Protein AF-A0A3M6T782-F1 (afdb_monomer_lite)

Secondary structure (DSSP, 8-state):
-EEE-SSTT-EEEPPSBSEE--S-TTT-SSPEEPPTTEEB-GGGPSP-SGGG-EEPPTTB-SSS--TTSSSPBPTTEE-SBTTS--EE-TTTTEEEETTEEEEPTTEE---S-HHHHHHHHHHHHHHHSSS---STTTSB--SPPPPPEE-SSGGGB--TTT-PBPTTEESGGG-EEPTT--EETTEE-

pLDDT: mean 90.18, std 8.85, range [59.91, 96.88]

Radius of gyration: 21.91 Å; chains: 1; bounding box: 49×31×63 Å

Structure (mmCIF, N/CA/C/O backbone):
data_AF-A0A3M6T782-F1
#
_entry.id   AF-A0A3M6T782-F1
#
loop_
_atom_site.group_PDB
_atom_site.id
_atom_site.type_symbol
_atom_site.label_atom_id
_atom_site.label_alt_id
_atom_site.label_comp_id
_atom_site.label_asym_id
_atom_site.label_entity_id
_atom_site.label_seq_id
_atom_site.pdbx_PDB_ins_code
_atom_site.Cartn_x
_atom_site.Cartn_y
_atom_site.Cartn_z
_atom_site.occupancy
_atom_site.B_iso_or_equiv
_atom_site.auth_seq_id
_atom_site.auth_comp_id
_atom_site.auth_asym_id
_atom_site.auth_atom_id
_atom_site.pdbx_PDB_model_num
ATOM 1 N N . MET A 1 1 ? 19.324 5.321 -19.721 1.00 62.50 1 MET A N 1
ATOM 2 C CA . MET A 1 1 ? 19.193 4.826 -21.095 1.00 62.50 1 MET A CA 1
ATOM 3 C C . MET A 1 1 ? 17.767 5.083 -21.486 1.00 62.50 1 MET A C 1
ATOM 5 O O . MET A 1 1 ? 16.878 4.833 -20.679 1.00 62.50 1 MET A O 1
ATOM 9 N N . PHE A 1 2 ? 17.601 5.676 -22.660 1.00 64.88 2 PHE A N 1
ATOM 10 C CA . PHE A 1 2 ? 16.406 6.407 -23.027 1.00 64.88 2 PHE A CA 1
ATOM 11 C C . PHE A 1 2 ? 15.842 5.872 -24.347 1.00 64.88 2 PHE A C 1
ATOM 13 O O . PHE A 1 2 ? 16.608 5.428 -25.202 1.00 64.88 2 PHE A O 1
ATOM 20 N N . ILE A 1 3 ? 14.527 5.941 -24.513 1.00 69.62 3 ILE A N 1
ATOM 21 C CA . ILE A 1 3 ? 13.814 5.717 -25.773 1.00 69.62 3 ILE A CA 1
ATOM 22 C C . ILE A 1 3 ? 13.541 7.070 -26.455 1.00 69.62 3 ILE A C 1
ATOM 24 O O . ILE A 1 3 ? 13.315 8.060 -25.757 1.00 69.62 3 ILE A O 1
ATOM 28 N N . PRO A 1 4 ? 13.551 7.166 -27.792 1.00 64.81 4 PRO A N 1
ATOM 29 C CA . PRO A 1 4 ? 13.206 8.386 -28.497 1.00 64.81 4 PRO A CA 1
ATOM 30 C C . PRO A 1 4 ? 11.745 8.745 -28.211 1.00 64.81 4 PRO A C 1
ATOM 32 O O . PRO A 1 4 ? 10.839 7.912 -28.255 1.00 64.81 4 PRO A O 1
ATOM 35 N N . GLY A 1 5 ? 11.530 10.008 -27.873 1.00 60.81 5 GLY A N 1
ATOM 36 C CA . GLY A 1 5 ? 10.229 10.609 -27.658 1.00 60.81 5 GLY A CA 1
ATOM 37 C C . GLY A 1 5 ? 9.536 10.967 -28.978 1.00 60.81 5 GLY A C 1
ATOM 38 O O . GLY A 1 5 ? 10.045 10.695 -30.062 1.00 60.81 5 GLY A O 1
ATOM 39 N N . PRO A 1 6 ? 8.366 11.625 -28.907 1.00 66.50 6 PRO A N 1
ATOM 40 C CA . PRO A 1 6 ? 7.615 12.058 -30.090 1.00 66.50 6 PRO A CA 1
ATOM 41 C C . PRO A 1 6 ? 8.369 13.083 -30.957 1.00 66.50 6 PRO A C 1
ATOM 43 O O . PRO A 1 6 ? 7.995 13.294 -32.105 1.00 66.50 6 PRO A O 1
ATOM 46 N N . ASN A 1 7 ? 9.429 13.699 -30.423 1.00 63.97 7 ASN A N 1
ATOM 47 C CA . ASN A 1 7 ? 10.372 14.538 -31.154 1.00 63.97 7 ASN A CA 1
ATOM 48 C C . ASN A 1 7 ? 11.719 13.785 -31.260 1.00 63.97 7 ASN A C 1
ATOM 50 O O . ASN A 1 7 ? 12.195 13.320 -30.220 1.00 63.97 7 ASN A O 1
ATOM 54 N N . PRO A 1 8 ? 12.340 13.665 -32.452 1.00 61.78 8 PRO A N 1
ATOM 55 C CA . PRO A 1 8 ? 13.614 12.960 -32.656 1.00 61.78 8 PRO A CA 1
ATOM 56 C C . PRO A 1 8 ? 14.794 13.455 -31.801 1.00 61.78 8 PRO A C 1
ATOM 58 O O . PRO A 1 8 ? 15.768 12.721 -31.657 1.00 61.78 8 PRO A O 1
ATOM 61 N N . GLU A 1 9 ? 14.716 14.649 -31.208 1.00 64.38 9 GLU A N 1
ATOM 62 C CA . GLU A 1 9 ? 15.752 15.179 -30.305 1.00 64.38 9 GLU A CA 1
ATOM 63 C C . GLU A 1 9 ? 15.526 14.852 -28.818 1.00 64.38 9 GLU A C 1
ATOM 65 O O . GLU A 1 9 ? 16.412 15.067 -27.992 1.00 64.38 9 GLU A O 1
ATOM 70 N N . ILE A 1 10 ? 14.354 14.328 -28.444 1.00 72.62 10 ILE A N 1
ATOM 71 C CA . ILE A 1 10 ? 14.005 14.081 -27.041 1.00 72.62 10 ILE A CA 1
ATOM 72 C C . ILE A 1 10 ? 14.123 12.597 -26.732 1.00 72.62 10 ILE A C 1
ATOM 74 O O . ILE A 1 10 ? 13.557 11.752 -27.411 1.00 72.62 10 ILE A O 1
ATOM 78 N N . CYS A 1 11 ? 14.817 12.290 -25.647 1.00 75.19 11 CYS A N 1
ATOM 79 C CA . CYS A 1 11 ? 15.000 10.956 -25.102 1.00 75.19 11 CYS A CA 1
ATOM 80 C C . CYS A 1 11 ? 14.198 10.829 -23.794 1.00 75.19 11 CYS A C 1
ATOM 82 O O . CYS A 1 11 ? 14.231 11.730 -22.960 1.00 75.19 11 CYS A O 1
ATOM 84 N N . ARG A 1 12 ? 13.463 9.730 -23.604 1.00 81.75 12 ARG A N 1
ATOM 85 C CA . ARG A 1 12 ? 12.643 9.435 -22.418 1.00 81.75 12 ARG A CA 1
ATOM 86 C C . ARG A 1 12 ? 13.185 8.227 -21.675 1.00 81.75 12 ARG A C 1
ATOM 88 O O . ARG A 1 12 ? 13.503 7.221 -22.296 1.00 81.75 12 ARG A O 1
ATOM 95 N N . ASP A 1 13 ? 13.274 8.310 -20.357 1.00 86.00 13 ASP A N 1
ATOM 96 C CA . ASP A 1 13 ? 13.718 7.179 -19.546 1.00 86.00 13 ASP A CA 1
ATOM 97 C C . ASP A 1 13 ? 12.706 6.035 -19.569 1.00 86.00 13 ASP A C 1
ATOM 99 O O . ASP A 1 13 ? 11.493 6.256 -19.544 1.00 86.00 13 ASP A O 1
ATOM 103 N N . CYS A 1 14 ? 13.214 4.801 -19.565 1.00 89.31 14 CYS A N 1
ATOM 104 C CA . CYS A 1 14 ? 12.364 3.654 -19.280 1.00 89.31 14 CYS A CA 1
ATOM 105 C C . CYS A 1 14 ? 11.928 3.676 -17.812 1.00 89.31 14 CYS A C 1
ATOM 107 O O . CYS A 1 14 ? 12.768 3.901 -16.931 1.00 89.31 14 CYS A O 1
ATOM 109 N N . PRO A 1 15 ? 10.639 3.422 -17.533 1.00 90.38 15 PRO A N 1
ATOM 110 C CA . PRO A 1 15 ? 10.158 3.358 -16.164 1.00 90.38 15 PRO A CA 1
ATOM 111 C C . PRO A 1 15 ? 10.833 2.189 -15.420 1.00 90.38 15 PRO A C 1
ATOM 113 O O . PRO A 1 15 ? 11.136 1.166 -16.037 1.00 90.38 15 PRO A O 1
ATOM 116 N N . PRO A 1 16 ? 11.081 2.306 -14.103 1.00 90.44 16 PRO A N 1
ATOM 117 C CA . PRO A 1 16 ? 11.416 1.148 -13.275 1.00 90.44 16 PRO A CA 1
ATOM 118 C C . PRO A 1 16 ? 10.275 0.117 -13.254 1.00 90.44 16 PRO A C 1
ATOM 120 O O . PRO A 1 16 ? 9.164 0.382 -13.713 1.00 90.44 16 PRO A O 1
ATOM 123 N N . GLY A 1 17 ? 10.552 -1.061 -12.693 1.00 93.81 17 GLY A N 1
ATOM 124 C CA . GLY A 1 17 ? 9.641 -2.204 -12.740 1.00 93.81 17 GLY A CA 1
ATOM 125 C C . GLY A 1 17 ? 9.988 -3.134 -13.899 1.00 93.81 17 GLY A C 1
ATOM 126 O O . GLY A 1 17 ? 11.148 -3.429 -14.144 1.00 93.81 17 GLY A O 1
ATOM 127 N N . GLY A 1 18 ? 9.010 -3.619 -14.641 1.00 95.19 18 GLY A N 1
ATOM 128 C CA . GLY A 1 18 ? 9.182 -4.599 -15.710 1.00 95.19 18 GLY A CA 1
ATOM 129 C C . GLY A 1 18 ? 9.855 -4.094 -16.991 1.00 95.19 18 GLY A C 1
ATOM 130 O O . GLY A 1 18 ? 9.708 -4.755 -18.014 1.00 95.19 18 GLY A O 1
ATOM 131 N N . PHE A 1 19 ? 10.558 -2.960 -17.000 1.00 94.62 19 PHE A N 1
ATOM 132 C CA . PHE A 1 19 ? 11.056 -2.352 -18.237 1.00 94.62 19 PHE A CA 1
ATOM 133 C C . PHE A 1 19 ? 12.549 -2.015 -18.197 1.00 94.62 19 PHE A C 1
ATOM 135 O O . PHE A 1 19 ? 13.076 -1.534 -17.197 1.00 94.62 19 PHE A O 1
ATOM 142 N N . TYR A 1 20 ? 13.227 -2.227 -19.324 1.00 93.31 20 TYR A N 1
ATOM 143 C CA . TYR A 1 20 ? 14.623 -1.844 -19.543 1.00 93.31 20 TYR A CA 1
ATOM 144 C C . TYR A 1 20 ? 14.846 -1.423 -21.004 1.00 93.31 20 TYR A C 1
ATOM 146 O O . TYR A 1 20 ? 14.008 -1.666 -21.871 1.00 93.31 20 TYR A O 1
ATOM 154 N N . SER A 1 21 ? 15.986 -0.806 -21.307 1.00 89.94 21 SER A N 1
ATOM 155 C CA . SER A 1 21 ? 16.424 -0.586 -22.689 1.00 89.94 21 SER A CA 1
ATOM 156 C C . SER A 1 21 ? 17.926 -0.792 -22.812 1.00 89.94 21 SER A C 1
ATOM 158 O O . SER A 1 21 ? 18.689 -0.214 -22.050 1.00 89.94 21 SER A O 1
ATOM 160 N N . ASP A 1 22 ? 18.332 -1.612 -23.778 1.00 84.81 22 ASP A N 1
ATOM 161 C CA . ASP A 1 22 ? 19.721 -1.947 -24.133 1.00 84.81 22 ASP A CA 1
ATOM 162 C C . ASP A 1 22 ? 20.098 -1.460 -25.550 1.00 84.81 22 ASP A C 1
ATOM 164 O O . ASP A 1 22 ? 21.185 -1.741 -26.052 1.00 84.81 22 ASP A O 1
ATOM 168 N N . SER A 1 23 ? 19.181 -0.754 -26.218 1.00 78.12 23 SER A N 1
ATOM 169 C CA . SER A 1 23 ? 19.285 -0.334 -27.616 1.00 78.12 23 SER A CA 1
ATOM 170 C C . SER A 1 23 ? 19.577 1.163 -27.728 1.00 78.12 23 SER A C 1
ATOM 172 O O . SER A 1 23 ? 19.031 1.962 -26.969 1.00 78.12 23 SER A O 1
ATOM 174 N N . LEU A 1 24 ? 20.419 1.571 -28.683 1.00 67.75 24 LEU A N 1
ATOM 175 C CA . LEU A 1 24 ? 20.740 2.990 -28.871 1.00 67.75 24 LEU A CA 1
ATOM 176 C C . LEU A 1 24 ? 19.460 3.829 -29.074 1.00 67.75 24 LEU A C 1
ATOM 178 O O . LEU A 1 24 ? 18.544 3.369 -29.762 1.00 67.75 24 LEU A O 1
ATOM 182 N N . PRO A 1 25 ? 19.402 5.062 -28.534 1.00 60.88 25 PRO A N 1
ATOM 183 C CA . PRO A 1 25 ? 18.188 5.886 -28.507 1.00 60.88 25 PRO A CA 1
ATOM 184 C C . PRO A 1 25 ? 17.596 6.203 -29.888 1.00 60.88 25 PRO A C 1
ATOM 186 O O . PRO A 1 25 ? 16.431 6.557 -29.977 1.00 60.88 25 PRO A O 1
ATOM 189 N N . TYR A 1 26 ? 18.351 6.045 -30.978 1.00 59.91 26 TYR A N 1
ATOM 190 C CA . TYR A 1 26 ? 17.833 6.213 -32.341 1.00 59.91 26 TYR A CA 1
ATOM 191 C C . TYR A 1 26 ? 17.052 4.989 -32.866 1.00 59.91 26 TYR A C 1
ATOM 193 O O . TYR A 1 26 ? 16.282 5.102 -33.815 1.00 59.91 26 TYR A O 1
ATOM 201 N N . VAL A 1 27 ? 17.248 3.807 -32.273 1.00 60.53 27 VAL A N 1
ATOM 202 C CA . VAL A 1 27 ? 16.854 2.521 -32.877 1.00 60.53 27 VAL A CA 1
ATOM 203 C C . VAL A 1 27 ? 15.519 1.997 -32.345 1.00 60.53 27 VAL A C 1
ATOM 205 O O . VAL A 1 27 ? 14.752 1.406 -33.101 1.00 60.53 27 VAL A O 1
ATOM 208 N N . ALA A 1 28 ? 15.217 2.199 -31.062 1.00 66.94 28 ALA A N 1
ATOM 209 C CA . ALA A 1 28 ? 14.085 1.542 -30.406 1.00 66.94 28 ALA A CA 1
ATOM 210 C C . ALA A 1 28 ? 13.128 2.553 -29.779 1.00 66.94 28 ALA A C 1
ATOM 212 O O . ALA A 1 28 ? 13.519 3.251 -28.856 1.00 66.94 28 ALA A O 1
ATOM 213 N N . ARG A 1 29 ? 11.869 2.590 -30.241 1.00 72.50 29 ARG A N 1
ATOM 214 C CA . ARG A 1 29 ? 10.813 3.500 -29.747 1.00 72.50 29 ARG A CA 1
ATOM 215 C C . ARG A 1 29 ? 10.153 3.060 -28.439 1.00 72.50 29 ARG A C 1
ATOM 217 O O . ARG A 1 29 ? 9.409 3.834 -27.849 1.00 72.50 29 ARG A O 1
ATOM 224 N N . GLU A 1 30 ? 10.415 1.836 -27.994 1.00 81.88 30 GLU A N 1
ATOM 225 C CA . GLU A 1 30 ? 9.747 1.224 -26.847 1.00 81.88 30 GLU A CA 1
ATOM 226 C C . GLU A 1 30 ? 10.756 0.559 -25.912 1.00 81.88 30 GLU A C 1
ATOM 228 O O . GLU A 1 30 ? 11.800 0.059 -26.341 1.00 81.88 30 GLU A O 1
ATOM 233 N N . CYS A 1 31 ? 10.434 0.551 -24.619 1.00 90.06 31 CYS A N 1
ATOM 234 C CA . CYS A 1 31 ? 11.213 -0.172 -23.624 1.00 90.06 31 CYS A CA 1
ATOM 235 C C . CYS A 1 31 ? 10.966 -1.674 -23.754 1.00 90.06 31 CYS A C 1
ATOM 237 O O . CYS A 1 31 ? 9.827 -2.127 -23.885 1.00 90.06 31 CYS A O 1
ATOM 239 N N . LYS A 1 32 ? 12.037 -2.457 -23.661 1.00 92.62 32 LYS A N 1
ATOM 240 C CA . LYS A 1 32 ? 11.955 -3.914 -23.600 1.00 92.62 32 LYS A CA 1
ATOM 241 C C . LYS A 1 32 ? 11.385 -4.348 -22.254 1.00 92.62 32 LYS A C 1
ATOM 243 O O . LYS A 1 32 ? 11.555 -3.671 -21.240 1.00 92.62 32 LYS A O 1
ATOM 248 N N . ARG A 1 33 ? 10.719 -5.501 -22.253 1.00 94.88 33 ARG A N 1
ATOM 249 C CA . ARG A 1 33 ? 10.122 -6.100 -21.057 1.00 94.88 33 ARG A CA 1
ATOM 250 C C . ARG A 1 33 ? 11.125 -7.013 -20.369 1.00 94.88 33 ARG A C 1
ATOM 252 O O . ARG A 1 33 ? 11.718 -7.871 -21.020 1.00 94.88 33 ARG A O 1
ATOM 259 N N . CYS A 1 34 ? 11.272 -6.860 -19.060 1.00 96.00 34 CYS A N 1
ATOM 260 C CA . CYS A 1 34 ? 11.926 -7.867 -18.237 1.00 96.00 34 CYS A CA 1
ATOM 261 C C . CYS A 1 34 ? 11.173 -9.208 -18.343 1.00 96.00 34 CYS A C 1
ATOM 263 O O . CYS A 1 34 ? 9.943 -9.202 -18.486 1.00 96.00 34 CYS A O 1
ATOM 265 N N . PRO A 1 35 ? 11.880 -10.351 -18.260 1.00 96.69 35 PRO A N 1
ATOM 266 C CA . PRO A 1 35 ? 11.246 -11.661 -18.127 1.00 96.69 35 PRO A CA 1
ATOM 267 C C . PRO A 1 35 ? 10.259 -11.709 -16.953 1.00 96.69 35 PRO A C 1
ATOM 269 O O . PRO A 1 35 ? 10.429 -10.990 -15.963 1.00 96.69 35 PRO A O 1
ATOM 272 N N . ASN A 1 36 ? 9.252 -12.580 -17.030 1.00 96.88 36 ASN A N 1
ATOM 273 C CA . ASN A 1 36 ? 8.342 -12.809 -15.906 1.00 96.88 36 ASN A CA 1
ATOM 274 C C . ASN A 1 36 ? 9.126 -13.199 -14.642 1.00 96.88 36 ASN A C 1
ATOM 276 O O . ASN A 1 36 ? 10.161 -13.863 -14.725 1.00 96.88 36 ASN A O 1
ATOM 280 N N . GLY A 1 37 ? 8.660 -12.727 -13.485 1.00 96.00 37 GLY A N 1
ATOM 281 C CA . GLY A 1 37 ? 9.366 -12.908 -12.216 1.00 96.00 37 GLY A CA 1
ATOM 282 C C . GLY A 1 37 ? 10.573 -12.004 -12.018 1.00 96.00 37 GLY A C 1
ATOM 283 O O . GLY A 1 37 ? 11.351 -12.225 -11.087 1.00 96.00 37 GLY A O 1
ATOM 284 N N . SER A 1 38 ? 10.758 -11.000 -12.877 1.00 96.62 38 SER A N 1
ATOM 285 C CA . SER A 1 38 ? 11.862 -10.057 -12.757 1.00 96.62 38 SER A CA 1
ATOM 286 C C . SER A 1 38 ? 11.462 -8.606 -13.020 1.00 96.62 38 SER A C 1
ATOM 288 O O . SER A 1 38 ? 10.481 -8.310 -13.705 1.00 96.62 38 SER A O 1
ATOM 290 N N . TYR A 1 39 ? 12.233 -7.689 -12.439 1.00 96.25 39 TYR A N 1
ATOM 291 C CA . TYR A 1 39 ? 11.986 -6.253 -12.472 1.00 96.25 39 TYR A CA 1
ATOM 292 C C . TYR A 1 39 ? 13.286 -5.455 -12.282 1.00 96.25 39 TYR A C 1
ATOM 294 O O . TYR A 1 39 ? 14.279 -5.943 -11.746 1.00 96.25 39 TYR A O 1
ATOM 302 N N . VAL A 1 40 ? 13.279 -4.195 -12.691 1.00 95.50 40 VAL A N 1
ATOM 303 C CA . VAL A 1 40 ? 14.309 -3.192 -12.442 1.00 95.50 40 VAL A CA 1
ATOM 304 C C . VAL A 1 40 ? 13.955 -2.437 -11.164 1.00 95.50 40 VAL A C 1
ATOM 306 O O . VAL A 1 40 ? 12.924 -1.765 -11.085 1.00 95.50 40 VAL A O 1
ATOM 309 N N . ALA A 1 41 ? 14.833 -2.527 -10.165 1.00 92.25 41 ALA A N 1
ATOM 310 C CA . ALA A 1 41 ? 14.671 -1.841 -8.886 1.00 92.25 41 ALA A CA 1
ATOM 311 C C . ALA A 1 41 ? 14.700 -0.310 -9.028 1.00 92.25 41 ALA A C 1
ATOM 313 O O . ALA A 1 41 ? 15.352 0.233 -9.920 1.00 92.25 41 ALA A O 1
ATOM 314 N N . TYR A 1 42 ? 14.059 0.396 -8.090 1.00 90.38 42 TYR A N 1
ATOM 315 C CA . TYR A 1 42 ? 13.926 1.858 -8.127 1.00 90.38 42 TYR A CA 1
ATOM 316 C C . TYR A 1 42 ? 15.268 2.595 -8.278 1.00 90.38 42 TYR A C 1
ATOM 318 O O . TYR A 1 42 ? 15.395 3.488 -9.109 1.00 90.38 42 TYR A O 1
ATOM 326 N N . HIS A 1 43 ? 16.296 2.180 -7.535 1.00 87.88 43 HIS A N 1
ATOM 327 C CA . HIS A 1 43 ? 17.633 2.790 -7.560 1.00 87.88 43 HIS A CA 1
ATOM 328 C C . HIS A 1 43 ? 18.464 2.429 -8.8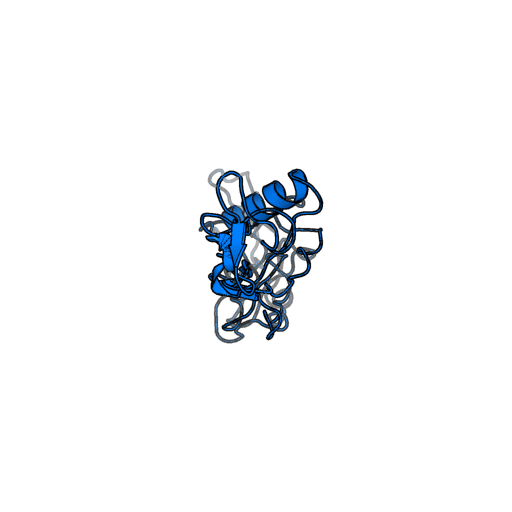05 1.00 87.88 43 HIS A C 1
ATOM 330 O O . HIS A 1 43 ? 19.544 2.978 -9.005 1.00 87.88 43 HIS A O 1
ATOM 336 N N . LYS A 1 44 ? 17.983 1.497 -9.637 1.00 87.56 44 LYS A N 1
ATOM 337 C CA . LYS A 1 44 ? 18.608 1.118 -10.913 1.00 87.56 44 LYS A CA 1
ATOM 338 C C . LYS A 1 44 ? 17.901 1.723 -12.118 1.00 87.56 44 LYS A C 1
ATOM 340 O O . LYS A 1 44 ? 18.221 1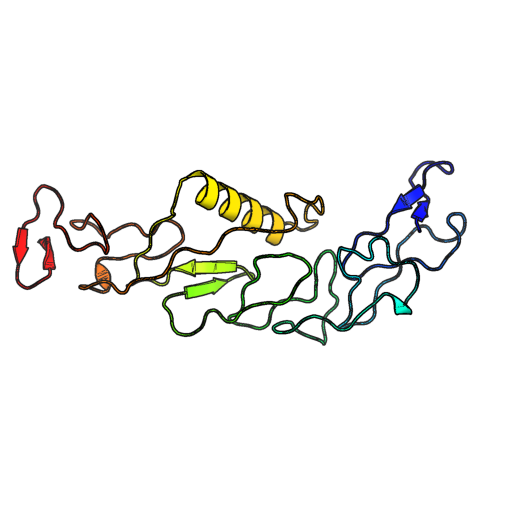.370 -13.249 1.00 87.56 44 LYS A O 1
ATOM 345 N N . LYS A 1 45 ? 16.943 2.626 -11.893 1.00 85.56 45 LYS A N 1
ATOM 346 C CA . LYS A 1 45 ? 16.260 3.320 -12.978 1.00 85.56 45 LYS A CA 1
ATOM 347 C C . LYS A 1 45 ? 17.212 4.303 -13.680 1.00 85.56 45 LYS A C 1
ATOM 349 O O . LYS A 1 45 ? 17.972 4.998 -13.004 1.00 85.56 45 LYS A O 1
ATOM 354 N N . PRO A 1 46 ? 17.149 4.413 -15.012 1.00 88.50 46 PRO A N 1
ATOM 355 C CA . PRO A 1 46 ? 16.517 3.473 -15.946 1.00 88.50 46 PRO A CA 1
ATOM 356 C C . PRO A 1 46 ? 17.358 2.192 -16.114 1.00 88.50 46 PRO A C 1
ATOM 358 O O . PRO A 1 46 ? 18.588 2.267 -16.194 1.00 88.50 46 PRO A O 1
ATOM 361 N N . GLY A 1 47 ? 16.704 1.035 -16.258 1.00 89.56 47 GLY A N 1
ATOM 362 C CA . GLY A 1 47 ? 17.392 -0.222 -16.576 1.00 89.56 47 GLY A CA 1
ATOM 363 C C . GLY A 1 47 ? 18.049 -0.157 -17.956 1.00 89.56 47 GLY A C 1
ATOM 364 O O . GLY A 1 47 ? 17.403 0.237 -18.929 1.00 89.56 47 GLY A O 1
ATOM 365 N N . LYS A 1 48 ? 19.334 -0.518 -18.045 1.00 90.56 48 LYS A N 1
ATOM 366 C CA . LYS A 1 48 ? 20.169 -0.363 -19.253 1.00 90.56 48 LYS A CA 1
ATOM 367 C C . LYS A 1 48 ? 20.467 -1.689 -19.958 1.00 90.56 48 LYS A C 1
ATOM 369 O O . LYS A 1 48 ? 21.103 -1.716 -21.007 1.00 90.56 48 LYS A O 1
ATOM 374 N N . SER A 1 49 ? 20.079 -2.802 -19.347 1.00 91.50 49 SER A N 1
ATOM 375 C CA . SER A 1 49 ? 20.348 -4.154 -19.823 1.00 91.50 49 SER A CA 1
ATOM 376 C C . SER A 1 49 ? 19.339 -5.126 -19.227 1.00 91.50 49 SER A C 1
ATOM 378 O O . SER A 1 49 ? 18.822 -4.896 -18.135 1.00 91.50 49 SER A O 1
ATOM 380 N N . VAL A 1 50 ? 19.124 -6.264 -19.890 1.00 92.19 50 VAL A N 1
ATOM 381 C CA . VAL A 1 50 ? 18.352 -7.380 -19.320 1.00 92.19 50 VAL A CA 1
ATOM 382 C C . VAL A 1 50 ? 18.943 -7.868 -17.990 1.00 92.19 50 VAL A C 1
ATOM 384 O O . VAL A 1 50 ? 18.223 -8.356 -17.130 1.00 92.19 50 VAL A O 1
ATOM 387 N N . LEU A 1 51 ? 20.250 -7.677 -17.776 1.00 93.06 51 LEU A N 1
ATOM 388 C CA . LEU A 1 51 ? 20.940 -8.035 -16.531 1.00 93.06 51 LEU A CA 1
ATOM 389 C C . LEU A 1 51 ? 20.557 -7.135 -15.342 1.00 93.06 51 LEU A C 1
ATOM 391 O O . LEU A 1 51 ? 20.818 -7.493 -14.183 1.00 93.06 51 LEU A O 1
ATOM 395 N N . ASP A 1 52 ? 19.948 -5.976 -15.610 1.00 94.44 52 ASP A N 1
ATOM 396 C CA . ASP A 1 52 ? 19.389 -5.099 -14.581 1.00 94.44 52 ASP A CA 1
ATOM 397 C C . ASP A 1 52 ? 18.034 -5.599 -14.070 1.00 94.44 52 ASP A C 1
ATOM 399 O O . ASP A 1 52 ? 17.650 -5.230 -12.959 1.00 94.44 52 ASP A O 1
ATOM 403 N N . CYS A 1 53 ? 17.357 -6.481 -14.818 1.00 95.19 53 CYS A N 1
ATOM 404 C CA . CYS A 1 53 ? 16.181 -7.200 -14.343 1.00 95.19 53 CYS A CA 1
ATOM 405 C C . CYS A 1 53 ? 16.616 -8.188 -13.250 1.00 95.19 53 CYS A C 1
ATOM 407 O O . CYS A 1 53 ? 17.343 -9.154 -13.492 1.00 95.19 53 CYS A O 1
ATOM 409 N N . LYS A 1 54 ? 16.207 -7.916 -12.014 1.00 94.81 54 LYS A N 1
ATOM 410 C CA . LYS A 1 54 ? 16.437 -8.763 -10.844 1.00 94.81 54 LYS A CA 1
ATOM 411 C C . LYS A 1 54 ? 15.189 -9.550 -10.514 1.00 94.81 54 LYS A C 1
ATOM 413 O O . LYS A 1 54 ? 14.088 -9.119 -10.836 1.00 94.81 54 LYS A O 1
ATOM 418 N N . THR A 1 55 ? 15.375 -10.691 -9.862 1.00 95.88 55 THR A N 1
ATOM 419 C CA . THR A 1 55 ? 14.273 -11.508 -9.356 1.00 95.88 55 THR A CA 1
ATOM 420 C C . THR A 1 55 ? 13.350 -10.665 -8.491 1.00 95.88 55 THR A C 1
ATOM 422 O O . THR A 1 55 ? 13.813 -9.828 -7.710 1.00 95.88 55 THR A O 1
ATOM 425 N N . CYS A 1 56 ? 12.052 -10.884 -8.650 1.00 96.00 56 CYS A N 1
ATOM 426 C CA . CYS A 1 56 ? 11.048 -10.188 -7.877 1.00 96.00 56 CYS A CA 1
ATOM 427 C C . CYS A 1 56 ? 11.205 -10.417 -6.365 1.00 96.00 56 CYS A C 1
ATOM 429 O O . CYS A 1 56 ? 11.730 -11.448 -5.933 1.00 96.00 56 CYS A O 1
ATOM 431 N N . PRO A 1 57 ? 10.841 -9.407 -5.559 1.00 95.81 57 PRO A N 1
ATOM 432 C CA . PRO A 1 57 ? 11.117 -9.411 -4.132 1.00 95.81 57 PRO A CA 1
ATOM 433 C C . PRO A 1 57 ? 10.233 -10.420 -3.385 1.00 95.81 57 PRO A C 1
ATOM 435 O O . PRO A 1 57 ? 9.251 -10.938 -3.912 1.00 95.81 57 PRO A O 1
ATOM 438 N N . LEU A 1 58 ? 10.578 -10.708 -2.130 1.00 95.31 58 LEU A N 1
ATOM 439 C CA . LEU A 1 58 ? 9.805 -11.632 -1.297 1.00 95.31 58 LEU A CA 1
ATOM 440 C C . LEU A 1 58 ? 8.343 -11.174 -1.147 1.00 95.31 58 LEU A C 1
ATOM 442 O O . LEU A 1 58 ? 8.052 -9.977 -1.160 1.00 95.31 58 LEU A O 1
ATOM 446 N N . GLY A 1 59 ? 7.431 -12.137 -1.005 1.00 94.81 59 GLY A N 1
ATOM 447 C CA . GLY A 1 59 ? 5.996 -11.863 -0.890 1.00 94.81 59 GLY A CA 1
ATOM 448 C C . GLY A 1 59 ? 5.301 -11.530 -2.218 1.00 94.81 59 GLY A C 1
ATOM 449 O O . GLY A 1 59 ? 4.149 -11.103 -2.192 1.00 94.81 59 GLY A O 1
ATOM 450 N N . THR A 1 60 ? 5.972 -11.707 -3.364 1.00 96.31 60 THR A N 1
ATOM 451 C CA . THR A 1 60 ? 5.414 -11.446 -4.705 1.00 96.31 60 THR A CA 1
ATOM 452 C C . THR A 1 60 ? 5.316 -12.705 -5.568 1.00 96.31 60 THR A C 1
ATOM 454 O O . THR A 1 60 ? 6.017 -13.690 -5.331 1.00 96.31 60 THR A O 1
ATOM 457 N N . GLU A 1 61 ? 4.443 -12.669 -6.571 1.00 94.38 61 GLU A N 1
ATOM 458 C CA . GLU A 1 61 ? 4.273 -13.714 -7.580 1.00 94.38 61 GLU A CA 1
ATOM 459 C C . GLU A 1 61 ? 5.403 -13.658 -8.619 1.00 94.38 61 GLU A C 1
ATOM 461 O O . GLU A 1 61 ? 5.654 -12.629 -9.249 1.00 94.38 61 GLU A O 1
ATOM 466 N N . THR A 1 62 ? 6.121 -14.768 -8.800 1.00 91.69 62 THR A N 1
ATOM 467 C CA . THR A 1 62 ? 7.342 -14.832 -9.626 1.00 91.69 62 THR A CA 1
ATOM 468 C C . THR A 1 62 ? 7.103 -15.329 -11.052 1.00 91.69 62 THR A C 1
ATOM 470 O O . THR A 1 62 ? 8.043 -15.485 -11.824 1.00 91.69 62 THR A O 1
ATOM 473 N N . ASP A 1 63 ? 5.857 -15.559 -11.436 1.00 93.44 63 ASP A N 1
ATOM 474 C CA . ASP A 1 63 ? 5.428 -16.012 -12.759 1.00 93.44 63 ASP A CA 1
ATOM 475 C C . ASP A 1 63 ? 4.751 -14.905 -13.585 1.00 93.44 63 ASP A C 1
ATOM 477 O O . ASP A 1 63 ? 4.501 -15.085 -14.782 1.00 93.44 63 ASP A O 1
ATOM 481 N N . PHE A 1 64 ? 4.552 -13.720 -12.997 1.00 93.62 64 PHE A N 1
ATOM 482 C CA . PHE A 1 64 ? 3.921 -12.567 -13.640 1.00 93.62 64 PHE A CA 1
ATOM 483 C C . PHE A 1 64 ? 4.915 -11.500 -14.103 1.00 93.62 64 PHE A C 1
ATOM 485 O O . PHE A 1 64 ? 6.065 -11.404 -13.668 1.00 93.62 64 PHE A O 1
ATOM 492 N N . PHE A 1 65 ? 4.442 -10.663 -15.025 1.00 95.50 65 PHE A N 1
ATOM 493 C CA . PHE A 1 65 ? 5.150 -9.475 -15.478 1.00 95.50 65 PHE A CA 1
ATOM 494 C C . PHE A 1 65 ? 4.957 -8.312 -14.492 1.00 95.50 65 PHE A C 1
ATOM 496 O O . PHE A 1 65 ? 3.826 -7.971 -14.160 1.00 95.50 65 PHE A O 1
ATOM 503 N N . ALA A 1 66 ? 6.049 -7.660 -14.081 1.00 93.69 66 ALA A N 1
ATOM 504 C CA . ALA A 1 66 ? 6.026 -6.638 -13.029 1.00 93.69 66 ALA A CA 1
ATOM 505 C C . ALA A 1 66 ? 5.377 -5.291 -13.430 1.00 93.69 66 ALA A C 1
ATOM 507 O O . ALA A 1 66 ? 4.878 -4.555 -12.580 1.00 93.69 66 ALA A O 1
ATOM 508 N N . GLY A 1 67 ? 5.343 -4.946 -14.724 1.00 94.12 67 GLY A N 1
ATOM 509 C CA . GLY A 1 67 ? 4.721 -3.697 -15.186 1.00 94.12 67 GLY A CA 1
ATOM 510 C C . GLY A 1 67 ? 5.410 -2.444 -14.634 1.00 94.12 67 GLY A C 1
ATOM 511 O O . GLY A 1 67 ? 6.628 -2.348 -14.662 1.00 94.12 67 GLY A O 1
ATOM 512 N N . TYR A 1 68 ? 4.651 -1.461 -14.152 1.00 93.62 68 TYR A N 1
ATOM 513 C CA . TYR A 1 68 ? 5.201 -0.211 -13.592 1.00 93.62 68 TYR A CA 1
ATOM 514 C C . TYR A 1 68 ? 5.567 -0.309 -12.098 1.00 93.62 68 TYR A C 1
ATOM 516 O O . TYR A 1 68 ? 5.897 0.691 -11.463 1.00 93.62 68 TYR A O 1
ATOM 524 N N . ARG A 1 69 ? 5.477 -1.509 -11.518 1.00 93.81 69 ARG A N 1
ATOM 525 C CA . ARG A 1 69 ? 5.749 -1.816 -10.109 1.00 93.81 69 ARG A CA 1
ATOM 526 C C . ARG A 1 69 ? 6.722 -2.998 -10.027 1.00 93.81 69 ARG A C 1
ATOM 528 O O . ARG A 1 69 ? 7.206 -3.481 -11.051 1.00 93.81 69 ARG A O 1
ATOM 535 N N . ALA A 1 70 ? 7.053 -3.453 -8.818 1.00 94.31 70 ALA A N 1
ATOM 536 C CA . ALA A 1 70 ? 7.566 -4.816 -8.648 1.00 94.31 70 ALA A CA 1
ATOM 537 C C . ALA A 1 70 ? 6.445 -5.827 -8.945 1.00 94.31 70 ALA A C 1
ATOM 539 O O . ALA A 1 70 ? 5.281 -5.432 -9.040 1.00 94.31 70 ALA A O 1
ATOM 540 N N . CYS A 1 71 ? 6.782 -7.116 -9.072 1.00 95.69 71 CYS A N 1
ATOM 541 C CA . CYS A 1 71 ? 5.792 -8.166 -9.330 1.00 95.69 71 CYS A CA 1
ATOM 542 C C . CYS A 1 71 ? 4.590 -8.098 -8.376 1.00 95.69 71 CYS A C 1
ATOM 544 O O . CYS A 1 71 ? 4.772 -7.639 -7.246 1.00 95.69 71 CYS A O 1
ATOM 546 N N . PRO A 1 72 ? 3.397 -8.559 -8.799 1.00 94.88 72 PRO A N 1
ATOM 547 C CA . PRO A 1 72 ? 2.198 -8.563 -7.966 1.00 94.88 72 PRO A CA 1
ATOM 548 C C . PRO A 1 72 ? 2.418 -9.231 -6.608 1.00 94.88 72 PRO A C 1
ATOM 550 O O . PRO A 1 72 ? 3.202 -10.171 -6.508 1.00 94.88 72 PRO A O 1
ATOM 553 N N . CYS A 1 73 ? 1.764 -8.749 -5.554 1.00 96.12 73 CYS A N 1
ATOM 554 C CA . CYS A 1 73 ? 1.843 -9.406 -4.250 1.00 96.12 73 CYS A CA 1
ATOM 555 C C . CYS A 1 73 ? 1.142 -10.765 -4.298 1.00 96.12 73 CYS A C 1
ATOM 557 O O . CYS A 1 73 ? 0.120 -10.917 -4.964 1.00 96.12 73 CYS A O 1
ATOM 559 N N . LEU A 1 74 ? 1.643 -11.716 -3.509 1.00 95.38 74 LEU A N 1
ATOM 560 C CA . LEU A 1 74 ? 0.903 -12.935 -3.201 1.00 95.38 74 LEU A CA 1
ATOM 561 C C . LEU A 1 74 ? -0.447 -12.589 -2.561 1.00 95.38 74 LEU A C 1
ATOM 563 O O . LEU A 1 74 ? -0.627 -11.534 -1.941 1.00 95.38 74 LEU A O 1
ATOM 567 N N . LYS A 1 75 ? -1.395 -13.524 -2.645 1.00 92.75 75 LYS A N 1
ATOM 568 C CA . LYS A 1 75 ? -2.659 -13.416 -1.915 1.00 92.75 75 LYS A CA 1
ATOM 569 C C . LYS A 1 75 ? -2.406 -13.145 -0.422 1.00 92.75 75 LYS A C 1
ATOM 571 O O . LYS A 1 75 ? -1.461 -13.668 0.169 1.00 92.75 75 LYS A O 1
ATOM 576 N N . ASP A 1 76 ? -3.259 -12.311 0.174 1.00 93.12 76 ASP A N 1
ATOM 577 C CA . ASP A 1 76 ? -3.199 -11.910 1.587 1.00 93.12 76 ASP A CA 1
ATOM 578 C C . ASP A 1 76 ? -1.909 -11.163 1.994 1.00 93.12 76 ASP A C 1
ATOM 580 O O . ASP A 1 76 ? -1.568 -11.095 3.179 1.00 93.12 76 ASP A O 1
ATOM 584 N N . HIS A 1 77 ? -1.211 -10.565 1.021 1.00 95.06 77 HIS A N 1
ATOM 585 C CA . HIS A 1 77 ? -0.068 -9.685 1.249 1.00 95.06 77 HIS A CA 1
ATOM 586 C C . HIS A 1 77 ? -0.350 -8.244 0.805 1.00 95.06 77 HIS A C 1
ATOM 588 O O . HIS A 1 77 ? -1.138 -7.988 -0.107 1.00 95.06 77 HIS A O 1
ATOM 594 N N . TYR A 1 78 ? 0.335 -7.300 1.445 1.00 95.50 78 TYR A N 1
ATOM 595 C CA . TYR A 1 78 ? 0.297 -5.878 1.125 1.00 95.50 78 TYR A CA 1
ATOM 596 C C . TYR A 1 78 ? 1.704 -5.310 0.964 1.00 95.50 78 TYR A C 1
ATOM 598 O O . TYR A 1 78 ? 2.671 -5.875 1.466 1.00 95.50 78 TYR A O 1
ATOM 606 N N . ARG A 1 79 ? 1.836 -4.162 0.306 1.00 95.75 79 ARG A N 1
ATOM 607 C CA . ARG A 1 79 ? 3.097 -3.420 0.215 1.00 95.75 79 ARG A CA 1
ATOM 608 C C . ARG A 1 79 ? 2.916 -1.983 0.676 1.00 95.75 79 ARG A C 1
ATOM 610 O O . ARG A 1 79 ? 1.838 -1.412 0.566 1.00 95.75 79 ARG A O 1
ATOM 617 N N . THR A 1 80 ? 4.002 -1.381 1.140 1.00 95.75 80 THR A N 1
ATOM 618 C CA . THR A 1 80 ? 4.101 0.062 1.429 1.00 95.75 80 THR A CA 1
ATOM 619 C C . THR A 1 80 ? 5.089 0.762 0.498 1.00 95.75 80 THR A C 1
ATOM 621 O O . THR A 1 80 ? 5.363 1.950 0.645 1.00 95.75 80 THR A O 1
ATOM 624 N N . HIS A 1 81 ? 5.628 0.035 -0.482 1.00 95.75 81 HIS A N 1
ATOM 625 C CA . HIS A 1 81 ? 6.533 0.558 -1.490 1.00 95.75 81 HIS A CA 1
ATOM 626 C C . HIS A 1 81 ? 6.300 -0.159 -2.821 1.00 95.75 81 HIS A C 1
ATOM 628 O O . HIS A 1 81 ? 6.297 -1.387 -2.874 1.00 95.75 81 HIS A O 1
ATOM 634 N N . LEU A 1 82 ? 6.130 0.589 -3.913 1.00 95.69 82 LEU A N 1
ATOM 635 C CA . LEU A 1 82 ? 5.708 0.036 -5.209 1.00 95.69 82 LEU A CA 1
ATOM 636 C C . LEU A 1 82 ? 6.670 -1.016 -5.779 1.00 95.69 82 LEU A C 1
ATOM 638 O O . LEU A 1 82 ? 6.240 -1.951 -6.454 1.00 95.69 82 LEU A O 1
ATOM 642 N N . LEU A 1 83 ? 7.967 -0.840 -5.530 1.00 94.50 83 LEU A N 1
ATOM 643 C CA . LEU A 1 83 ? 9.059 -1.619 -6.125 1.00 94.50 83 LEU A CA 1
ATOM 644 C C . LEU A 1 83 ? 9.817 -2.498 -5.111 1.00 94.50 83 LEU A C 1
ATOM 646 O O . LEU A 1 83 ? 10.895 -2.984 -5.433 1.00 94.50 83 LEU A O 1
ATOM 650 N N . GLU A 1 84 ? 9.296 -2.668 -3.893 1.00 94.19 84 GLU A N 1
ATOM 651 C CA . GLU A 1 84 ? 9.877 -3.579 -2.890 1.00 94.19 84 GLU A CA 1
ATOM 652 C C . GLU A 1 84 ? 8.953 -4.786 -2.656 1.00 94.19 84 GLU A C 1
ATOM 654 O O . GLU A 1 84 ? 8.000 -5.002 -3.406 1.00 94.19 84 GLU A O 1
ATOM 659 N N . GLY A 1 85 ? 9.297 -5.623 -1.674 1.00 94.50 85 GLY A N 1
ATOM 660 C CA . GLY A 1 85 ? 8.538 -6.820 -1.320 1.00 94.50 85 GLY A CA 1
ATOM 661 C C . GLY A 1 85 ? 7.195 -6.526 -0.667 1.00 94.50 85 GLY A C 1
ATOM 662 O O . GLY A 1 85 ? 6.887 -5.390 -0.306 1.00 94.50 85 GLY A O 1
ATOM 663 N N . CYS A 1 86 ? 6.418 -7.590 -0.495 1.00 96.19 86 CYS A N 1
ATOM 664 C CA . CYS A 1 86 ? 5.144 -7.537 0.201 1.00 96.19 86 CYS A CA 1
ATOM 665 C C . CYS A 1 86 ? 5.230 -8.227 1.564 1.00 96.19 86 CYS A C 1
ATOM 667 O O . CYS A 1 86 ? 6.034 -9.133 1.787 1.00 96.19 86 CYS A O 1
ATOM 669 N N . HIS A 1 87 ? 4.364 -7.797 2.467 1.00 94.06 87 HIS A N 1
ATOM 670 C CA . HIS A 1 87 ? 4.226 -8.283 3.827 1.00 94.06 87 HIS A CA 1
ATOM 671 C C . HIS A 1 87 ? 2.910 -9.038 3.956 1.00 94.06 87 HIS A C 1
ATOM 673 O O . HIS A 1 87 ? 1.887 -8.591 3.441 1.00 94.06 87 HIS A O 1
ATOM 679 N N . GLU A 1 88 ? 2.921 -10.167 4.653 1.00 93.31 88 GLU A N 1
ATOM 680 C CA . GLU A 1 88 ? 1.688 -10.867 5.000 1.00 93.31 88 GLU A CA 1
ATOM 681 C C . GLU A 1 88 ? 0.831 -10.001 5.937 1.00 93.31 88 GLU A C 1
ATOM 683 O O . GLU A 1 88 ? 1.338 -9.406 6.888 1.00 93.31 88 GLU A O 1
ATOM 688 N N . CYS A 1 89 ? -0.486 -9.946 5.717 1.00 90.06 89 CYS A N 1
ATOM 689 C CA . CYS A 1 89 ? -1.395 -9.294 6.671 1.00 90.06 89 CYS A CA 1
ATOM 690 C C . CYS A 1 89 ? -1.418 -10.000 8.045 1.00 90.06 89 CYS A C 1
ATOM 692 O O . CYS A 1 89 ? -1.801 -9.408 9.058 1.00 90.06 89 CYS A O 1
ATOM 694 N N . GLY A 1 90 ? -1.014 -11.274 8.092 1.00 80.44 90 GLY A N 1
ATOM 695 C CA . GLY A 1 90 ? -1.016 -12.094 9.299 1.00 80.44 90 GLY A CA 1
ATOM 696 C C . GLY A 1 90 ? -2.415 -12.307 9.901 1.00 80.44 90 GLY A C 1
ATOM 697 O O . GLY A 1 90 ? -3.452 -12.019 9.298 1.00 80.44 90 GLY A O 1
ATOM 698 N N . LYS A 1 91 ? -2.461 -12.820 11.139 1.00 67.94 91 LYS A N 1
ATOM 699 C CA . LYS A 1 91 ? -3.706 -12.981 11.925 1.00 67.94 91 LYS A CA 1
ATOM 700 C C . LYS A 1 91 ? -4.054 -11.746 12.773 1.00 67.94 91 LYS A C 1
ATOM 702 O O . LYS A 1 91 ? -4.987 -11.793 13.566 1.00 67.94 91 LYS A O 1
ATOM 707 N N . ASN A 1 92 ? -3.347 -10.633 12.592 1.00 77.12 92 ASN A N 1
ATOM 708 C CA . ASN A 1 92 ? -3.326 -9.508 13.533 1.00 77.12 92 ASN A CA 1
ATOM 709 C C . ASN A 1 92 ? -4.405 -8.451 13.247 1.00 77.12 92 ASN A C 1
ATOM 711 O O . ASN A 1 92 ? -4.153 -7.265 13.400 1.00 77.12 92 ASN A O 1
ATOM 715 N N . GLY A 1 93 ? -5.589 -8.857 12.786 1.00 90.31 93 GLY A N 1
ATOM 716 C CA . GLY A 1 93 ? -6.682 -7.914 12.519 1.00 90.31 93 GLY A CA 1
ATOM 717 C C . GLY A 1 93 ? -6.574 -7.105 11.225 1.00 90.31 93 GLY A C 1
ATOM 718 O O . GLY A 1 93 ? -7.390 -6.217 11.023 1.00 90.31 93 GLY A O 1
ATOM 719 N N . LEU A 1 94 ? -5.632 -7.414 10.326 1.00 94.00 94 LEU A N 1
ATOM 720 C CA . LEU A 1 94 ? -5.519 -6.763 9.013 1.00 94.00 94 LEU A CA 1
ATOM 721 C C . LEU A 1 94 ? -6.118 -7.608 7.890 1.00 94.00 94 LEU A C 1
ATOM 723 O O . LEU A 1 94 ? -5.890 -8.816 7.821 1.00 94.00 94 LEU A O 1
ATOM 727 N N . VAL A 1 95 ? -6.844 -6.972 6.978 1.00 92.69 95 VAL A N 1
ATOM 728 C CA . VAL A 1 95 ? -7.294 -7.558 5.714 1.00 92.69 95 VAL A CA 1
ATOM 729 C C . VAL A 1 95 ? -6.552 -6.909 4.550 1.00 92.69 95 VAL A C 1
ATOM 731 O O . VAL A 1 95 ? -6.495 -5.684 4.432 1.00 92.69 95 VAL A O 1
ATOM 734 N N . CYS A 1 96 ? -5.974 -7.756 3.701 1.00 92.75 96 CYS A N 1
ATOM 735 C CA . CYS A 1 96 ? -5.218 -7.356 2.523 1.00 92.75 96 CYS A CA 1
ATOM 736 C C . CYS A 1 96 ? -6.127 -7.432 1.300 1.00 92.75 96 CYS A C 1
ATOM 738 O O . CYS A 1 96 ? -6.662 -8.495 0.986 1.00 92.75 96 CYS A O 1
ATOM 740 N N . GLN A 1 97 ? -6.302 -6.313 0.608 1.00 87.50 97 GLN A N 1
ATOM 741 C CA . GLN A 1 97 ? -7.083 -6.224 -0.624 1.00 87.50 97 GLN A CA 1
ATOM 742 C C . GLN A 1 97 ? -6.306 -5.354 -1.603 1.00 87.50 97 GLN A C 1
ATOM 744 O O . GLN A 1 97 ? -5.782 -4.324 -1.207 1.00 87.50 97 GLN A O 1
ATOM 749 N N . GLY A 1 98 ? -6.173 -5.773 -2.863 1.00 86.56 98 GLY A N 1
ATOM 750 C CA . GLY A 1 98 ? -5.494 -4.956 -3.879 1.00 86.56 98 GLY A CA 1
ATOM 751 C C . GLY A 1 98 ? -4.065 -4.527 -3.510 1.00 86.56 98 GLY A C 1
ATOM 752 O O . GLY A 1 98 ? -3.669 -3.416 -3.842 1.00 86.56 98 GLY A O 1
ATOM 753 N N . GLU A 1 99 ? -3.309 -5.388 -2.816 1.00 93.62 99 GLU A N 1
ATOM 754 C CA . GLU A 1 99 ? -1.935 -5.136 -2.338 1.00 93.62 99 GLU A CA 1
ATOM 755 C C . GLU A 1 99 ? -1.778 -4.043 -1.265 1.00 93.62 99 GLU A C 1
ATOM 757 O O . GLU A 1 99 ? -0.648 -3.665 -0.947 1.00 93.62 99 GLU A O 1
ATOM 762 N N . TYR A 1 100 ? -2.865 -3.554 -0.669 1.00 93.88 100 TYR A N 1
ATOM 763 C CA . TYR A 1 100 ? -2.826 -2.692 0.514 1.00 93.88 100 TYR A CA 1
ATOM 764 C C . TYR A 1 100 ? -3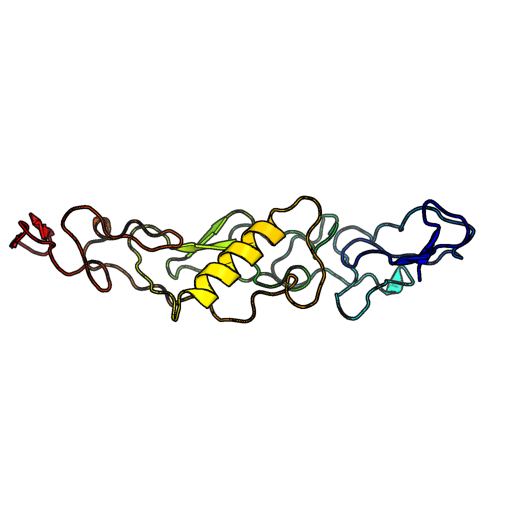.508 -3.374 1.705 1.00 93.88 100 TYR A C 1
ATOM 766 O O . TYR A 1 100 ? -4.287 -4.317 1.548 1.00 93.88 100 TYR A O 1
ATOM 774 N N . ALA A 1 101 ? -3.202 -2.898 2.911 1.00 93.81 101 ALA A N 1
ATOM 775 C CA . ALA A 1 101 ? -3.800 -3.391 4.146 1.00 93.81 101 ALA A CA 1
ATOM 776 C C . ALA A 1 101 ? -4.855 -2.416 4.682 1.00 93.81 101 ALA A C 1
ATOM 778 O O . ALA A 1 101 ? -4.702 -1.195 4.625 1.00 93.81 101 ALA A O 1
ATOM 779 N N . SER A 1 102 ? -5.918 -2.978 5.245 1.00 92.81 102 SER A N 1
ATOM 780 C CA . SER A 1 102 ? -6.956 -2.267 5.993 1.00 92.81 102 SER A CA 1
ATOM 781 C C . SER A 1 102 ? -7.356 -3.078 7.225 1.00 92.81 102 SER A C 1
ATOM 783 O O . SER A 1 102 ? -6.910 -4.214 7.395 1.00 92.81 102 SER A O 1
ATOM 785 N N . LEU A 1 103 ? -8.160 -2.501 8.112 1.00 94.81 103 LEU A N 1
ATOM 786 C CA . LEU A 1 103 ? -8.552 -3.151 9.358 1.00 94.81 103 LEU A CA 1
ATOM 787 C C . LEU A 1 103 ? -9.743 -4.097 9.153 1.00 94.81 103 LEU A C 1
ATOM 789 O O . LEU A 1 103 ? -10.698 -3.763 8.452 1.00 94.81 103 LEU A O 1
ATOM 793 N N . LYS A 1 104 ? -9.710 -5.274 9.780 1.00 94.81 104 LYS A N 1
ATOM 794 C CA . LYS A 1 104 ? -10.853 -6.197 9.828 1.00 94.81 104 LYS A CA 1
ATOM 795 C C . LYS A 1 104 ? -11.955 -5.653 10.749 1.00 94.81 104 LYS A C 1
ATOM 797 O O . LYS A 1 104 ? -11.625 -5.028 11.756 1.00 94.81 104 LYS A O 1
ATOM 802 N N . PRO A 1 105 ? -13.233 -5.974 10.482 1.00 95.38 105 PRO A N 1
ATOM 803 C CA . PRO A 1 105 ? -14.291 -5.823 11.478 1.00 95.38 105 PRO A CA 1
ATOM 804 C C . PRO A 1 105 ? -13.930 -6.530 12.794 1.00 95.38 105 PRO A C 1
ATOM 806 O O . PRO A 1 105 ? -13.235 -7.553 12.786 1.00 95.38 105 PRO A O 1
ATOM 809 N N . GLY A 1 106 ? -14.368 -5.975 13.924 1.00 95.25 106 GLY A N 1
ATOM 810 C CA . GLY A 1 106 ? -13.995 -6.426 15.270 1.00 95.25 106 GLY A CA 1
ATOM 811 C C . GLY A 1 106 ? -12.638 -5.935 15.768 1.00 95.25 106 GLY A C 1
ATOM 812 O O . GLY A 1 106 ? -12.244 -6.262 16.891 1.00 95.25 106 GLY A O 1
ATOM 813 N N . TYR A 1 107 ? -11.932 -5.139 14.965 1.00 96.06 107 TYR A N 1
ATOM 814 C CA . TYR A 1 107 ? -10.697 -4.480 15.362 1.00 96.06 107 TYR A CA 1
ATOM 815 C C . TYR A 1 107 ? -10.837 -2.966 15.280 1.00 96.06 107 TYR A C 1
ATOM 817 O O . TYR A 1 107 ? -11.570 -2.433 14.450 1.00 96.06 107 TYR A O 1
ATOM 825 N N . TRP A 1 108 ? -10.071 -2.291 16.129 1.00 95.81 108 TRP A N 1
ATOM 826 C CA . TRP A 1 108 ? -9.957 -0.851 16.203 1.00 95.81 108 TRP A CA 1
ATOM 827 C C . TRP A 1 108 ? -8.504 -0.404 16.085 1.00 95.81 108 TRP A C 1
ATOM 829 O O . TRP A 1 108 ? -7.596 -1.042 16.623 1.00 95.81 108 TRP A O 1
ATOM 839 N N . TRP A 1 109 ? -8.274 0.713 15.409 1.00 95.12 109 TRP A N 1
ATOM 840 C CA . TRP A 1 109 ? -6.985 1.394 15.415 1.00 95.12 109 TRP A CA 1
ATOM 841 C C . TRP A 1 109 ? -7.173 2.906 15.357 1.00 95.12 109 TRP A C 1
ATOM 843 O O . TRP A 1 109 ? -8.267 3.409 15.112 1.00 95.12 109 TRP A O 1
ATOM 853 N N . GLN A 1 110 ? -6.085 3.646 15.539 1.00 94.69 110 GLN A N 1
ATOM 854 C CA . GLN A 1 110 ? -6.094 5.088 15.352 1.00 94.69 110 GLN A CA 1
ATOM 855 C C . GLN A 1 110 ? -4.809 5.541 14.679 1.00 94.69 110 GLN A C 1
ATOM 857 O O . GLN A 1 110 ? -3.705 5.153 15.064 1.00 94.69 110 GLN A O 1
ATOM 862 N N . TRP A 1 111 ? -4.958 6.401 13.677 1.00 94.06 111 TRP A N 1
ATOM 863 C CA . TRP A 1 111 ? -3.834 7.059 13.031 1.00 94.06 111 TRP A CA 1
ATOM 864 C C . TRP A 1 111 ? -3.125 7.989 14.010 1.00 94.06 111 TRP A C 1
ATOM 866 O O . TRP A 1 111 ? -3.771 8.778 14.697 1.00 94.06 111 TRP A O 1
ATOM 876 N N . CYS A 1 112 ? -1.789 7.955 14.028 1.00 90.94 112 CYS A N 1
ATOM 877 C CA . CYS A 1 112 ? -1.002 8.865 14.863 1.00 90.94 112 CYS A CA 1
ATOM 878 C C . CYS A 1 112 ? -1.316 10.341 14.570 1.00 90.94 112 CYS A C 1
ATOM 880 O O . CYS A 1 112 ? -1.254 11.175 15.467 1.00 90.94 112 CYS A O 1
ATOM 882 N N . ASN A 1 113 ? -1.625 10.667 13.311 1.00 93.81 113 ASN A N 1
ATOM 883 C CA . ASN A 1 113 ? -2.097 11.981 12.890 1.00 93.81 113 ASN A CA 1
ATOM 884 C C . ASN A 1 113 ? -2.854 11.891 11.550 1.00 93.81 113 ASN A C 1
ATOM 886 O O . ASN A 1 113 ? -2.751 10.900 10.820 1.00 93.81 113 ASN A O 1
ATOM 890 N N . HIS A 1 114 ? -3.583 12.959 11.212 1.00 92.62 114 HIS A N 1
ATOM 891 C CA . HIS A 1 114 ? -4.329 13.060 9.954 1.00 92.62 114 HIS A CA 1
ATOM 892 C C . HIS A 1 114 ? -3.428 13.014 8.710 1.00 92.62 114 HIS A C 1
ATOM 894 O O . HIS A 1 114 ? -3.834 12.459 7.692 1.00 92.62 114 HIS A O 1
ATOM 900 N N . SER A 1 115 ? -2.202 13.539 8.782 1.00 95.00 115 SER A N 1
ATOM 901 C CA . SER A 1 115 ? -1.273 13.550 7.645 1.00 95.00 115 SER A CA 1
ATOM 902 C C . SER A 1 115 ? -0.821 12.143 7.245 1.00 95.00 115 SER A C 1
ATOM 904 O O . SER A 1 115 ? -0.698 11.862 6.061 1.00 95.00 115 SER A O 1
ATOM 906 N N . TYR A 1 116 ? -0.611 11.237 8.203 1.00 94.56 116 TYR A N 1
ATOM 907 C CA . TYR A 1 116 ? -0.223 9.847 7.941 1.00 94.56 116 TYR A CA 1
ATOM 908 C C . TYR A 1 116 ? -1.364 9.093 7.268 1.00 94.56 116 TYR A C 1
ATOM 910 O O . TYR A 1 116 ? -1.137 8.398 6.282 1.00 94.56 116 TYR A O 1
ATOM 918 N N . LYS A 1 117 ? -2.597 9.311 7.741 1.00 94.81 117 LYS A N 1
ATOM 919 C CA . LYS A 1 117 ? -3.800 8.796 7.085 1.00 94.81 117 LYS A CA 1
ATOM 920 C C . LYS A 1 117 ? -3.904 9.294 5.640 1.00 94.81 117 LYS A C 1
ATOM 922 O O . LYS A 1 117 ? -4.007 8.477 4.732 1.00 94.81 117 LYS A O 1
ATOM 927 N N . SER A 1 118 ? -3.832 10.613 5.429 1.00 95.62 118 SER A N 1
ATOM 928 C CA . SER A 1 118 ? -3.900 11.222 4.089 1.00 95.62 118 SER A CA 1
ATOM 929 C C . SER A 1 118 ? -2.819 10.654 3.175 1.00 95.62 118 SER A C 1
ATOM 931 O O . SER A 1 118 ? -3.087 10.244 2.052 1.00 95.62 118 SER A O 1
ATOM 933 N N . ARG A 1 119 ? -1.593 10.528 3.691 1.00 95.81 119 ARG A N 1
ATOM 934 C CA . ARG A 1 119 ? -0.472 9.991 2.927 1.00 95.81 119 ARG A CA 1
ATOM 935 C C . ARG A 1 119 ? -0.646 8.518 2.566 1.00 95.81 119 ARG A C 1
ATOM 937 O O . ARG A 1 119 ? -0.200 8.088 1.507 1.00 95.81 119 ARG A O 1
ATOM 944 N N . HIS A 1 120 ? -1.276 7.739 3.438 1.00 95.00 120 HIS A N 1
ATOM 945 C CA . HIS A 1 120 ? -1.616 6.353 3.147 1.00 95.00 120 HIS A CA 1
ATOM 946 C C . HIS A 1 120 ? -2.700 6.254 2.063 1.00 95.00 120 HIS A C 1
ATOM 948 O O . HIS A 1 120 ? -2.585 5.417 1.172 1.00 95.00 120 HIS A O 1
ATOM 954 N N . GLN A 1 121 ? -3.709 7.133 2.095 1.00 95.56 121 GLN A N 1
ATOM 955 C CA . GLN A 1 121 ? -4.736 7.230 1.048 1.00 95.56 121 GLN A CA 1
ATOM 956 C C . GLN A 1 121 ? -4.123 7.581 -0.311 1.00 95.56 121 GLN A C 1
ATOM 958 O O . GLN A 1 121 ? -4.322 6.835 -1.265 1.00 95.56 121 GLN A O 1
ATOM 963 N N . GLU A 1 122 ? -3.293 8.627 -0.370 1.00 96.38 122 GLU A N 1
ATOM 964 C CA . GLU A 1 122 ? -2.542 9.012 -1.577 1.00 96.38 122 GLU A CA 1
ATOM 965 C C . GLU A 1 122 ? -1.708 7.844 -2.127 1.00 96.38 122 GLU A C 1
ATOM 967 O O . GLU A 1 122 ? -1.669 7.596 -3.332 1.00 96.38 122 GLU A O 1
ATOM 972 N N . PHE A 1 123 ? -1.045 7.092 -1.242 1.00 96.62 123 PHE A N 1
ATOM 973 C CA . PHE A 1 123 ? -0.264 5.928 -1.649 1.00 96.62 123 PHE A CA 1
ATOM 974 C C . PHE A 1 123 ? -1.143 4.813 -2.230 1.00 96.62 123 PHE A C 1
ATOM 976 O O . PHE A 1 123 ? -0.767 4.222 -3.241 1.00 96.62 123 PHE A O 1
ATOM 983 N N . ILE A 1 124 ? -2.306 4.529 -1.635 1.00 95.69 124 ILE A N 1
ATOM 984 C CA . ILE A 1 124 ? -3.249 3.529 -2.160 1.00 95.69 124 ILE A CA 1
ATOM 985 C C . ILE A 1 124 ? -3.775 3.950 -3.531 1.00 95.69 124 ILE A C 1
ATOM 987 O O . ILE A 1 124 ? -3.788 3.129 -4.445 1.00 95.69 124 ILE A O 1
ATOM 991 N N . GLU A 1 125 ? -4.159 5.215 -3.700 1.00 96.06 125 GLU A N 1
ATOM 992 C CA . GLU A 1 125 ? -4.597 5.755 -4.991 1.00 96.06 125 GLU A CA 1
ATOM 993 C C . GLU A 1 125 ? -3.513 5.583 -6.060 1.00 96.06 125 GLU A C 1
ATOM 995 O O . GLU A 1 125 ? -3.793 5.138 -7.175 1.00 96.06 125 GLU A O 1
ATOM 1000 N N . ASN A 1 126 ? -2.255 5.845 -5.697 1.00 96.69 126 ASN A N 1
ATOM 1001 C CA . ASN A 1 126 ? -1.122 5.624 -6.583 1.00 96.69 126 ASN A CA 1
ATOM 1002 C C . ASN A 1 126 ? -0.895 4.132 -6.891 1.00 96.69 126 ASN A C 1
ATOM 1004 O O . ASN A 1 126 ? -0.608 3.763 -8.027 1.00 96.69 126 ASN A O 1
ATOM 1008 N N . LEU A 1 127 ? -1.043 3.257 -5.894 1.00 94.88 127 LEU A N 1
ATOM 1009 C CA . LEU A 1 127 ? -0.864 1.809 -6.021 1.00 94.88 127 LEU A CA 1
ATOM 1010 C C . LEU A 1 127 ? -1.877 1.178 -6.987 1.00 94.88 127 LEU A C 1
ATOM 1012 O O . LEU A 1 127 ? -1.515 0.277 -7.748 1.00 94.88 127 LEU A O 1
ATOM 1016 N N . ILE A 1 128 ? -3.130 1.642 -6.970 1.00 93.25 128 ILE A N 1
ATOM 1017 C CA . ILE A 1 128 ? -4.205 1.126 -7.833 1.00 93.25 128 ILE A CA 1
ATOM 1018 C C . ILE A 1 128 ? -4.271 1.817 -9.202 1.00 93.25 128 ILE A C 1
ATOM 1020 O O . ILE A 1 128 ? -5.009 1.364 -10.079 1.00 93.25 128 ILE A O 1
ATOM 1024 N N . ALA A 1 129 ? -3.503 2.890 -9.412 1.00 94.69 129 ALA A N 1
ATOM 1025 C CA . ALA A 1 129 ? -3.440 3.580 -10.691 1.00 94.69 129 ALA A CA 1
ATOM 1026 C C . ALA A 1 129 ? -2.873 2.673 -11.797 1.00 94.69 129 ALA A C 1
ATOM 1028 O O . ALA A 1 129 ? -1.941 1.892 -11.592 1.00 94.69 129 ALA A O 1
ATOM 1029 N N . ALA A 1 130 ? -3.400 2.821 -13.017 1.00 91.69 130 ALA A N 1
ATOM 1030 C CA . ALA A 1 130 ? -2.910 2.079 -14.181 1.00 91.69 130 ALA A CA 1
ATOM 1031 C C . ALA A 1 130 ? -1.434 2.392 -14.493 1.00 91.69 130 ALA A C 1
ATOM 1033 O O . ALA A 1 130 ? -0.674 1.507 -14.889 1.00 91.69 130 ALA A O 1
ATOM 1034 N N . ILE A 1 131 ? -1.033 3.652 -14.297 1.00 92.00 131 ILE A N 1
ATOM 1035 C CA . ILE A 1 131 ? 0.350 4.121 -14.400 1.00 92.00 131 ILE A CA 1
ATOM 1036 C C . ILE A 1 131 ? 0.658 4.901 -13.114 1.00 92.00 131 ILE A C 1
ATOM 1038 O O . ILE A 1 131 ? 0.232 6.051 -13.002 1.00 92.00 131 ILE A O 1
ATOM 1042 N N . PRO A 1 132 ? 1.352 4.293 -12.137 1.00 94.56 132 PRO A N 1
ATOM 1043 C CA . PRO A 1 132 ? 1.682 4.957 -10.886 1.00 94.56 132 PRO A CA 1
ATOM 1044 C C . PRO A 1 132 ? 2.704 6.080 -11.094 1.00 94.56 132 PRO A C 1
ATOM 1046 O O . PRO A 1 132 ? 3.589 6.005 -11.951 1.00 94.56 132 PRO A O 1
ATOM 1049 N N . ALA A 1 133 ? 2.621 7.101 -10.250 1.00 95.06 133 ALA A N 1
ATOM 1050 C CA . ALA A 1 133 ? 3.669 8.079 -10.035 1.00 95.06 133 ALA A CA 1
ATOM 1051 C C . ALA A 1 133 ? 4.888 7.413 -9.371 1.00 95.06 133 ALA A C 1
ATOM 1053 O O . ALA A 1 133 ? 4.774 6.683 -8.382 1.00 95.06 133 ALA A O 1
ATOM 1054 N N . LEU A 1 134 ? 6.066 7.665 -9.946 1.00 91.31 134 LEU A N 1
ATOM 1055 C CA . LEU A 1 134 ? 7.349 7.037 -9.591 1.00 91.31 134 LEU A CA 1
ATOM 1056 C C . LEU A 1 134 ? 8.380 8.067 -9.107 1.00 91.31 134 LEU A C 1
ATOM 1058 O O . LEU A 1 134 ? 9.594 7.847 -9.203 1.00 91.31 134 LEU A O 1
ATOM 1062 N N . ASP A 1 135 ? 7.904 9.219 -8.645 1.00 90.12 135 ASP A N 1
ATOM 1063 C CA . ASP A 1 135 ? 8.714 10.172 -7.903 1.00 90.12 135 ASP A CA 1
ATOM 1064 C C . ASP A 1 135 ? 8.967 9.665 -6.472 1.00 90.12 135 ASP A C 1
ATOM 1066 O O . ASP A 1 135 ? 8.320 8.738 -5.978 1.00 90.12 135 ASP A O 1
ATOM 1070 N N . GLU A 1 136 ? 9.948 10.270 -5.810 1.00 86.12 136 GLU A N 1
ATOM 1071 C CA . GLU A 1 136 ? 10.427 9.844 -4.493 1.00 86.12 136 GLU A CA 1
ATOM 1072 C C . GLU A 1 136 ? 9.343 9.884 -3.409 1.00 86.12 136 GLU A C 1
ATOM 1074 O O . GLU A 1 136 ? 9.353 9.065 -2.492 1.00 86.12 136 GLU A O 1
ATOM 1079 N N . ASN A 1 137 ? 8.373 10.787 -3.545 1.00 89.31 137 ASN A N 1
ATOM 1080 C CA . ASN A 1 137 ? 7.308 10.973 -2.575 1.00 89.31 137 ASN A CA 1
ATOM 1081 C C . ASN A 1 137 ? 6.175 9.957 -2.768 1.00 89.31 137 ASN A C 1
ATOM 1083 O O . ASN A 1 137 ? 5.581 9.524 -1.780 1.00 89.31 137 ASN A O 1
ATOM 1087 N N . SER A 1 138 ? 5.896 9.559 -4.007 1.00 93.69 138 SER A N 1
ATOM 1088 C CA . SER A 1 138 ? 4.758 8.691 -4.339 1.00 93.69 138 SER A CA 1
ATOM 1089 C C . SER A 1 138 ? 5.089 7.196 -4.318 1.00 93.69 138 SER A C 1
ATOM 1091 O O . SER A 1 138 ? 4.192 6.363 -4.184 1.00 93.69 138 SER A O 1
ATOM 1093 N N . VAL A 1 139 ? 6.371 6.826 -4.440 1.00 94.31 139 VAL A N 1
ATOM 1094 C CA . VAL A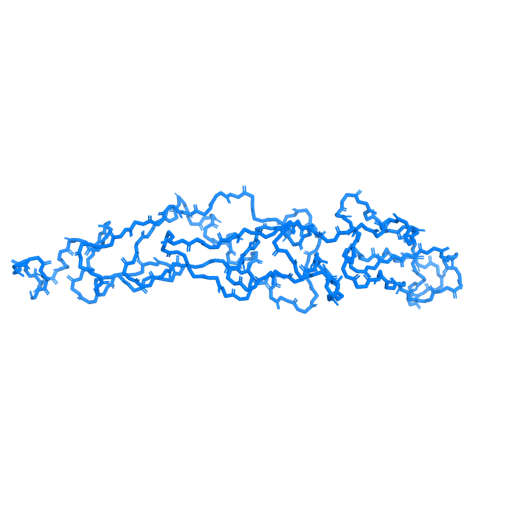 1 139 ? 6.796 5.415 -4.535 1.00 94.31 139 VAL A CA 1
ATOM 1095 C C . VAL A 1 139 ? 6.680 4.650 -3.210 1.00 94.31 139 VAL A C 1
ATOM 1097 O O . VAL A 1 139 ? 6.626 3.416 -3.220 1.00 94.31 139 VAL A O 1
ATOM 1100 N N . LYS A 1 140 ? 6.635 5.367 -2.079 1.00 95.38 140 LYS A N 1
ATOM 1101 C CA . LYS A 1 140 ? 6.679 4.806 -0.726 1.00 95.38 140 LYS A CA 1
ATOM 1102 C C . LYS A 1 140 ? 5.707 5.501 0.225 1.00 95.38 140 LYS A C 1
ATOM 1104 O O . LYS A 1 140 ? 5.694 6.725 0.321 1.00 95.38 140 LYS A O 1
ATOM 1109 N N . TYR A 1 141 ? 5.019 4.708 1.039 1.00 95.69 141 TYR A N 1
ATOM 1110 C CA . TYR A 1 141 ? 4.462 5.137 2.317 1.00 95.69 141 TYR A CA 1
ATOM 1111 C C . TYR A 1 141 ? 5.510 4.915 3.429 1.00 95.69 141 TYR A C 1
ATOM 1113 O O . TYR A 1 141 ? 5.831 3.768 3.750 1.00 95.69 141 TYR A O 1
ATOM 1121 N N . PRO A 1 142 ? 6.125 5.978 3.987 1.00 94.12 142 PRO A N 1
ATOM 1122 C CA . PRO A 1 142 ? 7.314 5.840 4.832 1.00 94.12 142 PRO A CA 1
ATOM 1123 C C . PRO A 1 142 ? 7.013 5.584 6.314 1.00 94.12 142 PRO A C 1
ATOM 1125 O O . PRO A 1 142 ? 7.943 5.364 7.088 1.00 94.12 142 PRO A O 1
ATOM 1128 N N . TYR A 1 143 ? 5.747 5.639 6.719 1.00 93.94 143 TYR A N 1
ATOM 1129 C CA . TYR A 1 143 ? 5.339 5.537 8.116 1.00 93.94 143 TYR A CA 1
ATOM 1130 C C . TYR A 1 143 ? 4.831 4.124 8.441 1.00 93.94 143 TYR A C 1
ATOM 1132 O O . TYR A 1 143 ? 4.417 3.392 7.542 1.00 93.94 143 TYR A O 1
ATOM 1140 N N . PRO A 1 144 ? 4.848 3.704 9.716 1.00 91.38 144 PRO A N 1
ATOM 1141 C CA . PRO A 1 144 ? 4.195 2.464 10.113 1.00 91.38 144 PRO A CA 1
ATOM 1142 C C . PRO A 1 144 ? 2.670 2.578 9.970 1.00 91.38 144 PRO A C 1
ATOM 1144 O O . PRO A 1 144 ? 2.091 3.659 10.119 1.00 91.38 144 PRO A O 1
ATOM 1147 N N . LEU A 1 145 ? 2.014 1.449 9.695 1.00 91.94 145 LEU A N 1
ATOM 1148 C CA . LEU A 1 145 ? 0.564 1.347 9.855 1.00 91.94 145 LEU A CA 1
ATOM 1149 C C . LEU A 1 145 ? 0.206 1.363 11.350 1.00 91.94 145 LEU A C 1
ATOM 1151 O O . LEU A 1 145 ? 1.004 0.883 12.162 1.00 91.94 145 LEU A O 1
ATOM 1155 N N . PRO A 1 146 ? -0.972 1.889 11.729 1.00 93.75 146 PRO A N 1
ATOM 1156 C CA . PRO A 1 146 ? -1.449 1.811 13.101 1.00 93.75 146 PRO A CA 1
ATOM 1157 C C . PRO A 1 146 ? -1.510 0.368 13.601 1.00 93.75 146 PRO A C 1
ATOM 1159 O O . PRO A 1 146 ? -1.828 -0.550 12.845 1.00 93.75 146 PRO A O 1
ATOM 1162 N N . THR A 1 147 ? -1.247 0.169 14.889 1.00 92.94 147 THR A N 1
ATOM 1163 C CA . THR A 1 147 ? -1.394 -1.145 15.521 1.00 92.94 147 THR A CA 1
ATOM 1164 C C . THR A 1 147 ? -2.881 -1.497 15.654 1.00 92.94 147 THR A C 1
ATOM 1166 O O . THR A 1 147 ? -3.621 -0.715 16.254 1.00 92.94 147 THR A O 1
ATOM 1169 N N . PRO A 1 148 ? -3.332 -2.656 15.142 1.00 95.12 148 PRO A N 1
ATOM 1170 C CA . PRO A 1 148 ? -4.690 -3.151 15.364 1.00 95.12 148 PRO A CA 1
ATOM 1171 C C . PRO A 1 148 ? -4.921 -3.621 16.806 1.00 95.12 148 PRO A C 1
ATOM 1173 O O . PRO A 1 148 ? -4.102 -4.353 17.364 1.00 95.12 148 PRO A O 1
ATOM 1176 N N . TYR A 1 149 ? -6.077 -3.285 17.375 1.00 94.69 149 TYR A N 1
ATOM 1177 C CA . TYR A 1 149 ? -6.537 -3.739 18.690 1.00 94.69 149 TYR A CA 1
ATOM 1178 C C . TYR A 1 149 ? -7.885 -4.447 18.565 1.00 94.69 149 TYR A C 1
ATOM 1180 O O . TYR A 1 149 ? -8.754 -3.974 17.849 1.00 94.69 149 TYR A O 1
ATOM 1188 N N . MET A 1 150 ? -8.086 -5.572 19.252 1.00 94.31 150 MET A N 1
ATOM 1189 C CA . MET A 1 150 ? -9.395 -6.241 19.262 1.00 94.31 150 MET A CA 1
ATOM 1190 C C . MET A 1 150 ? -10.399 -5.472 20.112 1.00 94.31 150 MET A C 1
ATOM 1192 O O . MET A 1 150 ? -10.058 -5.007 21.201 1.00 94.31 150 MET A O 1
ATOM 1196 N N . CYS A 1 151 ? -11.643 -5.424 19.648 1.00 93.81 151 CYS A N 1
ATOM 1197 C CA . CYS A 1 151 ? -12.734 -4.807 20.384 1.00 93.81 151 CYS A CA 1
ATOM 1198 C C . CYS A 1 151 ? -13.333 -5.730 21.433 1.00 93.81 151 CYS A C 1
ATOM 1200 O O . CYS A 1 151 ? -13.359 -6.949 21.272 1.00 93.81 151 CYS A O 1
ATOM 1202 N N . GLN A 1 152 ? -13.785 -5.140 22.545 1.00 88.94 152 GLN A N 1
ATOM 1203 C CA . GLN A 1 152 ? -14.390 -5.905 23.642 1.00 88.94 152 GLN A CA 1
ATOM 1204 C C . GLN A 1 152 ? -15.681 -6.587 23.187 1.00 88.94 152 GLN A C 1
ATOM 1206 O O . GLN A 1 152 ? -15.943 -7.732 23.549 1.00 88.94 152 GLN A O 1
ATOM 1211 N N . VAL A 1 153 ? -16.462 -5.874 22.375 1.00 92.31 153 VAL A N 1
ATOM 1212 C CA . VAL A 1 153 ? -17.604 -6.400 21.638 1.00 92.31 153 VAL A CA 1
ATOM 1213 C C . VAL A 1 153 ? -17.191 -6.395 20.168 1.00 92.31 153 VAL A C 1
ATOM 1215 O O . VAL A 1 153 ? -16.957 -5.318 19.631 1.00 92.31 153 VAL A O 1
ATOM 1218 N N . PRO A 1 154 ? -17.051 -7.551 19.501 1.00 91.62 154 PRO A N 1
ATOM 1219 C CA . PRO A 1 154 ? -16.627 -7.585 18.101 1.00 91.62 154 PRO A CA 1
ATOM 1220 C C . PRO A 1 154 ? -17.508 -6.725 17.184 1.00 91.62 154 PRO A C 1
ATOM 1222 O O . PRO A 1 154 ? -16.997 -6.035 16.310 1.00 91.62 154 PRO A O 1
ATOM 1225 N N . ASP A 1 155 ? -18.813 -6.688 17.446 1.00 93.25 155 ASP A N 1
ATOM 1226 C CA . ASP A 1 155 ? -19.767 -5.922 16.641 1.00 93.25 155 ASP A CA 1
ATOM 1227 C C . ASP A 1 155 ? -19.702 -4.404 16.887 1.00 93.25 155 ASP A C 1
ATOM 1229 O O . ASP A 1 155 ? -20.329 -3.652 16.151 1.00 93.25 155 ASP A O 1
ATOM 1233 N N . SER A 1 156 ? -18.945 -3.924 17.887 1.00 95.25 156 SER A N 1
ATOM 1234 C CA . SER A 1 156 ? -18.811 -2.480 18.127 1.00 95.25 156 SER A CA 1
ATOM 1235 C C . SER A 1 156 ? -17.824 -1.791 17.187 1.00 95.25 156 SER A C 1
ATOM 1237 O O . SER A 1 156 ? -17.820 -0.564 17.116 1.00 95.25 156 SER A O 1
ATOM 1239 N N . CYS A 1 157 ? -16.995 -2.551 16.467 1.00 96.19 157 CYS A N 1
ATOM 1240 C CA . CYS A 1 157 ? -15.958 -2.021 15.588 1.00 96.19 157 CYS A CA 1
ATOM 1241 C C . CYS A 1 157 ? -16.157 -2.485 14.155 1.00 96.19 157 CYS A C 1
ATOM 1243 O O . CYS A 1 157 ? -16.028 -3.671 13.847 1.00 96.19 157 CYS A O 1
ATOM 1245 N N . GLU A 1 158 ? -16.377 -1.539 13.251 1.00 96.12 158 GLU A N 1
ATOM 1246 C CA . GLU A 1 158 ? -16.627 -1.862 11.845 1.00 96.12 158 GLU A CA 1
ATOM 1247 C C . GLU A 1 158 ? -15.335 -2.183 11.076 1.00 96.12 158 GLU A C 1
ATOM 1249 O O . GLU A 1 158 ? -15.361 -2.858 10.047 1.00 96.12 158 GLU A O 1
ATOM 1254 N N . GLY A 1 159 ? -14.182 -1.746 11.592 1.00 94.62 159 GLY A N 1
ATOM 1255 C CA . GLY A 1 159 ? -12.889 -1.905 10.935 1.00 94.62 159 GLY A CA 1
ATOM 1256 C C . GLY A 1 159 ? -12.654 -0.864 9.835 1.00 94.62 159 GLY A C 1
ATOM 1257 O O . GLY A 1 159 ? -12.998 0.307 9.961 1.00 94.62 159 GLY A O 1
ATOM 1258 N N . GLY A 1 160 ? -12.015 -1.260 8.737 1.00 93.81 160 GLY A N 1
ATOM 1259 C CA . GLY A 1 160 ? -11.686 -0.354 7.637 1.00 93.81 160 GLY A CA 1
ATOM 1260 C C . GLY A 1 160 ? -10.584 0.663 7.961 1.00 93.81 160 GLY A C 1
ATOM 1261 O O . GLY A 1 160 ? -9.833 0.541 8.926 1.00 93.81 160 GLY A O 1
ATOM 1262 N N . MET A 1 161 ? -10.426 1.666 7.095 1.00 91.75 161 MET A N 1
ATOM 1263 C CA . MET A 1 161 ? -9.333 2.640 7.216 1.00 91.75 161 MET A CA 1
ATOM 1264 C C . MET A 1 161 ? -9.504 3.571 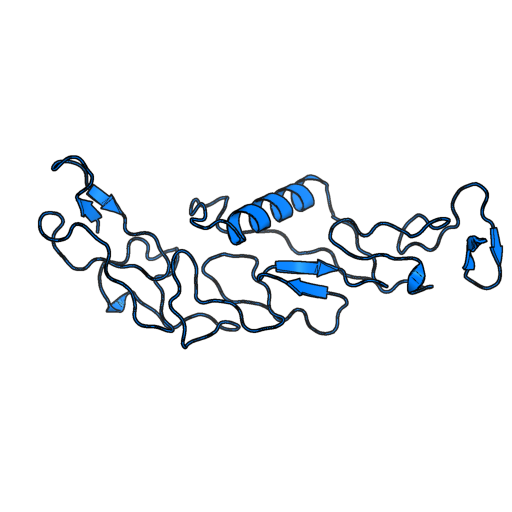8.419 1.00 91.75 161 MET A C 1
ATOM 1266 O O . MET A 1 161 ? -8.525 3.903 9.091 1.00 91.75 161 MET A O 1
ATOM 1270 N N . ASP A 1 162 ? -10.748 3.951 8.696 1.00 92.44 162 ASP A N 1
ATOM 1271 C CA . ASP A 1 162 ? -11.088 4.950 9.710 1.00 92.44 162 ASP A CA 1
ATOM 1272 C C . ASP A 1 162 ? -11.470 4.335 11.043 1.00 92.44 162 ASP A C 1
ATOM 1274 O O . ASP A 1 162 ? -11.482 5.046 12.043 1.00 92.44 162 ASP A O 1
ATOM 1278 N N . SER A 1 163 ? -11.702 3.019 11.065 1.00 94.12 163 SER A N 1
ATOM 1279 C CA . SER A 1 163 ? -12.063 2.296 12.275 1.00 94.12 163 SER A CA 1
ATOM 1280 C C . SER A 1 163 ? -13.249 2.940 13.015 1.00 94.12 163 SER A C 1
ATOM 1282 O O . SER A 1 163 ? -13.132 3.201 14.219 1.00 94.12 163 SER A O 1
ATOM 1284 N N . PRO A 1 164 ? -14.372 3.238 12.326 1.00 96.56 164 PRO A N 1
ATOM 1285 C CA . PRO A 1 164 ? -15.533 3.787 12.998 1.00 96.56 164 PRO A CA 1
ATOM 1286 C C . PRO A 1 164 ? -16.125 2.760 13.968 1.00 96.56 164 PRO A C 1
ATOM 1288 O O . PRO A 1 164 ? -15.951 1.542 13.830 1.00 96.56 164 PRO A O 1
ATOM 1291 N N . CYS A 1 165 ? -16.809 3.297 14.969 1.00 96.06 165 CYS A N 1
ATOM 1292 C CA . CYS A 1 165 ? -17.587 2.517 15.912 1.00 96.06 165 CYS A CA 1
ATOM 1293 C C . CYS A 1 165 ? -19.013 2.348 15.394 1.00 96.06 165 CYS A C 1
ATOM 1295 O O . CYS A 1 165 ? -19.537 3.247 14.738 1.00 96.06 165 CYS A O 1
ATOM 1297 N N . ALA A 1 166 ? -19.622 1.212 15.720 1.00 95.44 166 ALA A N 1
ATOM 1298 C CA . ALA A 1 166 ? -21.029 0.964 15.448 1.00 95.44 166 ALA A CA 1
ATOM 1299 C C . ALA A 1 166 ? -21.932 1.887 16.285 1.00 95.44 166 ALA A C 1
ATOM 1301 O O . ALA A 1 166 ? -21.508 2.444 17.303 1.00 95.44 166 ALA A O 1
ATOM 1302 N N . ASP A 1 167 ? -23.196 2.001 15.882 1.00 94.50 167 ASP A N 1
ATOM 1303 C CA . ASP A 1 167 ? -24.187 2.843 16.554 1.00 94.50 167 ASP A CA 1
ATOM 1304 C C . ASP A 1 167 ? -24.258 2.572 18.066 1.00 94.50 167 ASP A C 1
ATOM 1306 O O . ASP A 1 167 ? -24.361 1.432 18.523 1.00 94.50 167 ASP A O 1
ATOM 1310 N N . GLY A 1 168 ? -24.199 3.650 18.850 1.00 94.12 168 GLY A N 1
ATOM 1311 C CA . GLY A 1 168 ? -24.211 3.598 20.312 1.00 94.12 168 GLY A CA 1
ATOM 1312 C C . GLY A 1 168 ? -22.852 3.352 20.967 1.00 94.12 168 GLY A C 1
ATOM 1313 O O . GLY A 1 168 ? -22.782 3.358 22.198 1.00 94.12 168 GLY A O 1
ATOM 1314 N N . TYR A 1 169 ? -21.782 3.178 20.187 1.00 95.44 169 TYR A N 1
ATOM 1315 C CA . TYR A 1 169 ? -20.417 3.009 20.679 1.00 95.44 169 TYR A CA 1
ATOM 1316 C C . TYR A 1 169 ? -19.500 4.159 20.248 1.00 95.44 169 TYR A C 1
ATOM 1318 O O . TYR A 1 169 ? -19.560 4.655 19.127 1.00 95.44 169 TYR A O 1
ATOM 1326 N N . GLU A 1 170 ? -18.574 4.539 21.124 1.00 95.06 170 GLU A N 1
ATOM 1327 C CA . GLU A 1 170 ? -17.568 5.564 20.865 1.00 95.06 170 GLU A CA 1
ATOM 1328 C C . GLU A 1 170 ? -16.252 5.311 21.619 1.00 95.06 170 GLU A C 1
ATOM 1330 O O . GLU A 1 170 ? -16.099 4.375 22.414 1.00 95.06 170 GLU A O 1
ATOM 1335 N N . GLY A 1 171 ? -15.276 6.183 21.359 1.00 92.19 171 GLY A N 1
ATOM 1336 C CA . GLY A 1 171 ? -13.986 6.193 22.036 1.00 92.19 171 GLY A CA 1
ATOM 1337 C C . GLY A 1 171 ? -13.024 5.080 21.602 1.00 92.19 171 GLY A C 1
ATOM 1338 O O . GLY A 1 171 ? -13.276 4.345 20.644 1.00 92.19 171 GLY A O 1
ATOM 1339 N N . PRO A 1 172 ? -11.875 4.962 22.293 1.00 93.00 172 PRO A N 1
ATOM 1340 C CA . PRO A 1 172 ? -10.874 3.956 21.978 1.00 93.00 172 PRO A CA 1
ATOM 1341 C C . PRO A 1 172 ? -11.441 2.547 22.088 1.00 93.00 172 PRO A C 1
ATOM 1343 O O . PRO A 1 172 ? -12.052 2.184 23.096 1.00 93.00 172 PRO A O 1
ATOM 1346 N N . VAL A 1 173 ? -11.194 1.744 21.054 1.00 94.31 173 VAL A N 1
ATOM 1347 C CA . VAL A 1 173 ? -11.652 0.352 20.974 1.00 94.31 173 VAL A CA 1
ATOM 1348 C C . VAL A 1 173 ? -13.186 0.210 21.059 1.00 94.31 173 VAL A C 1
ATOM 1350 O O . VAL A 1 173 ? -13.692 -0.847 21.439 1.00 94.31 173 VAL A O 1
ATOM 1353 N N . CYS A 1 174 ? -13.919 1.286 20.736 1.00 95.00 174 CYS A N 1
ATOM 1354 C CA . CYS A 1 174 ? -15.382 1.360 20.744 1.00 95.00 174 CYS A CA 1
ATOM 1355 C C . CYS A 1 174 ? -15.996 0.772 22.022 1.00 95.00 174 CYS A C 1
ATOM 1357 O O . CYS A 1 174 ? -16.874 -0.091 21.979 1.00 95.00 174 CYS A O 1
ATOM 1359 N N . ALA A 1 175 ? -15.446 1.177 23.170 1.00 93.38 175 ALA A N 1
ATOM 1360 C CA . ALA A 1 175 ? -15.770 0.622 24.485 1.00 93.38 175 ALA A CA 1
ATOM 1361 C C . ALA A 1 175 ? -16.626 1.559 25.358 1.00 93.38 175 ALA A C 1
ATOM 1363 O O . ALA A 1 175 ? -17.015 1.179 26.467 1.00 93.38 175 ALA A O 1
ATOM 1364 N N . ILE A 1 176 ? -16.886 2.780 24.890 1.00 93.69 176 ILE A N 1
ATOM 1365 C CA . ILE A 1 176 ? -17.690 3.790 25.580 1.00 93.69 176 ILE A CA 1
ATOM 1366 C C . ILE A 1 176 ? -19.071 3.812 24.926 1.00 93.69 176 ILE A C 1
ATOM 1368 O O . ILE A 1 176 ? -19.162 3.689 23.710 1.00 93.69 176 ILE A O 1
ATOM 1372 N N . CYS A 1 177 ? -20.135 3.939 25.717 1.00 93.44 177 CYS A N 1
ATOM 1373 C CA . CYS A 1 177 ? -21.469 4.136 25.158 1.00 93.44 177 CYS A CA 1
ATOM 1374 C C . CYS A 1 177 ? -21.657 5.604 24.796 1.00 93.44 177 CYS A C 1
ATOM 1376 O O . CYS A 1 177 ? -21.374 6.471 25.623 1.00 93.44 177 CYS A O 1
ATOM 1378 N N . SER A 1 178 ? -22.129 5.857 23.579 1.00 94.31 178 SER A N 1
ATOM 1379 C CA . SER A 1 178 ? -22.460 7.201 23.115 1.00 94.31 178 SER A CA 1
ATOM 1380 C C . SER A 1 178 ? -23.594 7.820 23.929 1.00 94.31 178 SER A C 1
ATOM 1382 O O . SER A 1 178 ? -24.271 7.153 24.716 1.00 94.31 178 SER A O 1
ATOM 1384 N N . LEU A 1 179 ? -23.816 9.119 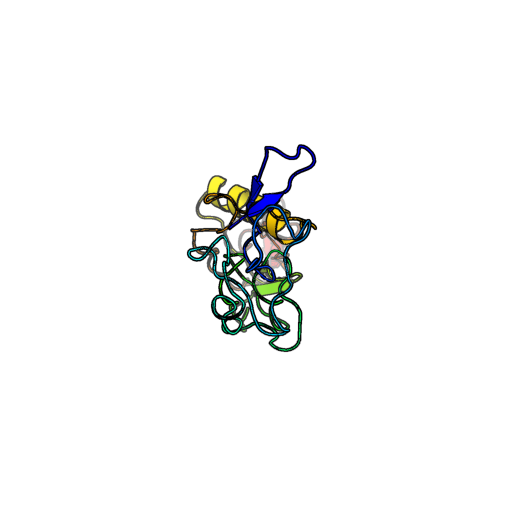23.722 1.00 91.62 179 LEU A N 1
ATOM 1385 C CA . LEU A 1 179 ? -24.944 9.831 24.315 1.00 91.62 179 LEU A CA 1
ATOM 1386 C C . LEU A 1 179 ? -26.264 9.088 24.032 1.00 91.62 179 LEU A C 1
ATOM 1388 O O . LEU A 1 179 ? -26.465 8.595 22.927 1.00 91.62 179 LEU A O 1
ATOM 1392 N N . ASP A 1 180 ? -27.131 9.013 25.042 1.00 91.44 180 ASP A N 1
ATOM 1393 C CA . ASP A 1 180 ? -28.412 8.283 25.054 1.00 91.44 180 ASP A CA 1
ATOM 1394 C C . ASP A 1 180 ? -28.328 6.749 25.148 1.00 91.44 180 ASP A C 1
ATOM 1396 O O . ASP A 1 180 ? -29.365 6.101 25.284 1.00 91.44 180 ASP A O 1
ATOM 1400 N N . TYR A 1 181 ? -27.122 6.174 25.195 1.00 92.31 181 TYR A N 1
ATOM 1401 C CA . TYR A 1 181 ? -26.910 4.748 25.448 1.00 92.31 181 TYR A CA 1
ATOM 1402 C C . TYR A 1 181 ? -26.373 4.502 26.863 1.00 92.31 181 TYR A C 1
ATOM 1404 O O . TYR A 1 181 ? -25.614 5.296 27.424 1.00 92.31 181 TYR A O 1
ATOM 1412 N N . TYR A 1 182 ? -26.714 3.357 27.451 1.00 88.12 182 TYR A N 1
ATOM 1413 C CA . TYR A 1 182 ? -26.168 2.910 28.730 1.00 88.12 182 TYR A CA 1
ATOM 1414 C C . TYR A 1 182 ? -25.580 1.506 28.635 1.00 88.12 182 TYR A C 1
ATOM 1416 O O . TYR A 1 182 ? -25.972 0.662 27.828 1.00 88.12 182 TYR A O 1
ATOM 1424 N N . LYS A 1 183 ? -24.606 1.236 29.506 1.00 87.25 183 LYS A N 1
ATOM 1425 C CA . LYS A 1 183 ? -23.930 -0.057 29.543 1.00 87.25 183 LYS A CA 1
ATOM 1426 C C . LYS A 1 183 ? -24.836 -1.106 30.184 1.00 87.25 183 LYS A C 1
ATOM 1428 O O . LYS A 1 183 ? -25.080 -1.071 31.389 1.00 87.25 183 LYS A O 1
ATOM 1433 N N . GLN A 1 184 ? -25.255 -2.092 29.400 1.00 85.88 184 GLN A N 1
ATOM 1434 C CA . GLN A 1 184 ? -25.933 -3.295 29.870 1.00 85.88 184 GLN A CA 1
ATOM 1435 C C . GLN A 1 184 ? -25.103 -4.522 29.480 1.00 85.88 184 GLN A C 1
ATOM 1437 O O . GLN A 1 184 ? -24.965 -4.843 28.302 1.00 85.88 184 GLN A O 1
ATOM 1442 N N . SER A 1 185 ? -24.534 -5.213 30.475 1.00 75.62 185 SER A N 1
ATOM 1443 C CA . SER A 1 185 ? -23.818 -6.492 30.303 1.00 75.62 185 SER A CA 1
ATOM 1444 C C . SER A 1 185 ? -22.781 -6.488 29.165 1.00 75.62 185 SER A C 1
ATOM 1446 O O . SER A 1 185 ? -22.786 -7.369 28.315 1.00 75.62 185 SER A O 1
ATOM 1448 N N . HIS A 1 186 ? -21.894 -5.486 29.166 1.00 79.25 186 HIS A N 1
ATOM 1449 C CA . HIS A 1 186 ? -20.845 -5.218 28.159 1.00 79.25 186 HIS A CA 1
ATOM 1450 C C . HIS A 1 186 ? -21.304 -4.632 26.816 1.00 79.25 186 HIS A C 1
ATOM 1452 O O . HIS A 1 186 ? -20.450 -4.220 26.039 1.00 79.25 186 HIS A O 1
ATOM 1458 N N . THR A 1 187 ? -22.607 -4.507 26.573 1.00 87.62 187 THR A N 1
ATOM 1459 C CA . THR A 1 187 ? -23.160 -3.859 25.371 1.00 87.62 187 THR A CA 1
ATOM 1460 C C . THR A 1 187 ? -23.731 -2.479 25.678 1.00 87.62 187 THR A C 1
ATOM 1462 O O . THR A 1 187 ? -24.099 -2.214 26.825 1.00 87.62 187 THR A O 1
ATOM 1465 N N . CYS A 1 188 ? -23.795 -1.613 24.670 1.00 89.25 188 CYS A N 1
ATOM 1466 C CA . CYS A 1 188 ? -24.467 -0.318 24.751 1.00 89.25 188 CYS A CA 1
ATOM 1467 C C . CYS A 1 188 ? -25.887 -0.460 24.198 1.00 89.25 188 CYS A C 1
ATOM 1469 O O . CYS A 1 188 ? -26.079 -1.081 23.152 1.00 89.25 188 CYS A O 1
ATOM 1471 N N . LYS A 1 189 ? -26.877 0.040 24.942 1.00 85.25 189 LYS A N 1
ATOM 1472 C CA . LYS A 1 189 ? -28.306 -0.033 24.607 1.00 85.25 189 LYS A CA 1
ATOM 1473 C C . LYS A 1 189 ? -29.037 1.252 24.936 1.00 85.25 189 LYS A C 1
ATOM 1475 O O . LYS A 1 189 ? -28.540 1.967 25.833 1.00 85.25 189 LYS A O 1
#

Sequence (189 aa):
MFIPGPNPEICRDCPPGGFYSDSLPYVARECKRCPNGSYVAYHKKPGKSVLDCKTCPLGTETDFFAGYRACPCLKDHYRTHLLEGCHECGKNGLVCQGEYASLKPGYWWQWCNHSYKSRHQEFIENLIAAIPALDENSVKYPYPLPTPYMCQVPDSCEGGMDSPCADGYEGPVCAICSLDYYKQSHTCK

Foldseek 3Di:
DFAQDPDNVDTHWDAWFQWEAQDDNNPDNDTDGAAAQWIQALVCTPHNDSVSTDGAEEQADRRHGGPNFGHHGDPQWADQFRHYHTDHLPPQQWGADLRHIWGAQQKAWDDPDPVLLVLSVLQVVQSPDPHHDSDPSNRGSPDDDTRIDGAPDSQQWRITSHGHGDQQFDDGSSQDGDPPWDDDPSDTD

Organism: Pocillopora damicornis (NCBI:txid46731)